Protein AF-A0A942G4J1-F1 (afdb_monomer_lite)

Sequence (365 aa):
MRRATGMLVAAALIAGCGQAPGLEVTGADGRGSRPHGTADVAWEHLDQVEDVLPDRAAAAVFEDPDALAAAWERHGFDGDPPTIDFDVQVVLLVGQADDGCPDELTRLEVLGGALEVDWLPPPGGCIQPLIMRLHAVMVHRGVLGTGFDYGLDEPYAGDLLPVTIDLPPFDGTAPAPPEPPRAMSSTDLDAVFAGHAVVRCGPEHEVLDLAPADDGGADDDAVDGPTGPVAEIGEANDVLAAAGIDIARDVIPFMDRSTGGRLAYFVGESDAATIEQTLVDAFGDRAPGIRVAPWAPRAVAEAQDALMPLMGGERRPGAIVESTGGPGPVRLGMVDPTREALDAVAETVDADLVCVEPILSGVPG

pLDDT: mean 78.24, std 21.22, range [22.52, 97.25]

Structure (mmCIF, N/CA/C/O backbone):
data_AF-A0A942G4J1-F1
#
_entry.id   AF-A0A942G4J1-F1
#
loop_
_atom_site.group_PDB
_atom_site.id
_atom_site.type_symbol
_atom_site.label_atom_id
_atom_site.label_alt_id
_atom_site.label_comp_id
_atom_site.label_asym_id
_atom_site.label_entity_id
_atom_site.label_seq_id
_atom_site.pdbx_PDB_ins_code
_atom_site.Cartn_x
_atom_site.Cartn_y
_atom_site.Cartn_z
_atom_site.occupancy
_atom_site.B_iso_or_equiv
_atom_site.auth_seq_id
_atom_site.auth_comp_id
_atom_site.auth_asym_id
_atom_site.auth_atom_id
_atom_site.pdbx_PDB_model_num
ATOM 1 N N . MET A 1 1 ? 21.759 64.609 43.908 1.00 38.78 1 MET A N 1
ATOM 2 C CA . MET A 1 1 ? 21.052 65.225 42.763 1.00 38.78 1 MET A CA 1
ATOM 3 C C . MET A 1 1 ? 19.787 64.416 42.481 1.00 38.78 1 MET A C 1
ATOM 5 O O . MET A 1 1 ? 19.902 63.207 42.420 1.00 38.78 1 MET A O 1
ATOM 9 N N . ARG A 1 2 ? 18.629 65.102 42.414 1.00 34.12 2 ARG A N 1
ATOM 10 C CA . ARG A 1 2 ? 17.351 64.824 41.694 1.00 34.12 2 ARG A CA 1
ATOM 11 C C . ARG A 1 2 ? 16.860 63.355 41.583 1.00 34.12 2 ARG A C 1
ATOM 13 O O . ARG A 1 2 ? 17.504 62.552 40.935 1.00 34.12 2 ARG A O 1
ATOM 20 N N . ARG A 1 3 ? 15.779 63.001 42.310 1.00 35.16 3 ARG A N 1
ATOM 21 C CA . ARG A 1 3 ? 14.364 62.774 41.856 1.00 35.16 3 ARG A CA 1
ATOM 22 C C . ARG A 1 3 ? 14.220 61.589 40.874 1.00 35.16 3 ARG A C 1
ATOM 24 O O . ARG A 1 3 ? 14.764 61.672 39.789 1.00 35.16 3 ARG A O 1
ATOM 31 N N . ALA A 1 4 ? 13.656 60.437 41.257 1.00 35.34 4 ALA A N 1
ATOM 32 C CA . ALA A 1 4 ? 12.246 60.108 41.565 1.00 35.34 4 ALA A CA 1
ATOM 33 C C . ALA A 1 4 ? 11.327 59.995 40.330 1.00 35.34 4 ALA A C 1
ATOM 35 O O . ALA A 1 4 ? 11.304 60.913 39.512 1.00 35.34 4 ALA A O 1
ATOM 36 N N . THR A 1 5 ? 10.441 58.980 40.371 1.00 34.31 5 THR A N 1
ATOM 37 C CA . THR A 1 5 ? 9.207 58.767 39.560 1.00 34.31 5 THR A CA 1
ATOM 38 C C . THR A 1 5 ? 9.454 58.293 38.120 1.00 34.31 5 THR A C 1
ATOM 40 O O . THR A 1 5 ? 10.283 58.867 37.437 1.00 34.31 5 THR A O 1
ATOM 43 N N . GLY A 1 6 ? 8.787 57.290 37.548 1.00 29.77 6 GLY A N 1
ATOM 44 C CA . GLY A 1 6 ? 7.675 56.439 37.962 1.00 29.77 6 GLY A CA 1
ATOM 45 C C . GLY A 1 6 ? 6.951 55.901 36.713 1.00 29.77 6 GLY A C 1
ATOM 46 O O . GLY A 1 6 ? 7.087 56.471 35.639 1.00 29.77 6 GLY A O 1
ATOM 47 N N . MET A 1 7 ? 6.130 54.874 36.937 1.00 27.94 7 MET A N 1
ATOM 48 C CA . MET A 1 7 ? 4.891 54.544 36.217 1.00 27.94 7 MET A CA 1
ATOM 49 C C . MET A 1 7 ? 4.932 53.825 34.848 1.00 27.94 7 MET A C 1
ATOM 51 O O . MET A 1 7 ? 5.590 54.233 33.900 1.00 27.94 7 MET A O 1
ATOM 55 N N . LEU A 1 8 ? 4.126 52.751 34.832 1.00 33.34 8 LEU A N 1
ATOM 56 C CA . LEU A 1 8 ? 3.570 51.940 33.743 1.00 33.34 8 LEU A CA 1
ATOM 57 C C . LEU A 1 8 ? 3.290 52.675 32.420 1.00 33.34 8 LEU A C 1
ATOM 59 O O . LEU A 1 8 ? 2.859 53.822 32.453 1.00 33.34 8 LEU A O 1
ATOM 63 N N . VAL A 1 9 ? 3.319 51.925 31.307 1.00 28.48 9 VAL A N 1
ATOM 64 C CA . VAL A 1 9 ? 2.145 51.604 30.453 1.00 28.48 9 VAL A CA 1
ATOM 65 C C . VAL A 1 9 ? 2.540 50.546 29.405 1.00 28.48 9 VAL A C 1
ATOM 67 O O . VAL A 1 9 ? 3.624 50.596 28.832 1.00 28.48 9 VAL A O 1
ATOM 70 N N . ALA A 1 10 ? 1.647 49.576 29.189 1.00 35.84 10 ALA A N 1
ATOM 71 C CA . ALA A 1 10 ? 1.699 48.565 28.138 1.00 35.84 10 ALA A CA 1
ATOM 72 C C . ALA A 1 10 ? 1.335 49.146 26.759 1.00 35.84 10 ALA A C 1
ATOM 74 O O . ALA A 1 10 ? 0.464 50.009 26.671 1.00 35.84 10 ALA A O 1
ATOM 75 N N . ALA A 1 11 ? 1.916 48.605 25.686 1.00 30.94 11 ALA A N 1
ATOM 76 C CA . ALA A 1 11 ? 1.357 48.701 24.338 1.00 30.94 11 ALA A CA 1
ATOM 77 C C . ALA A 1 11 ? 1.794 47.496 23.491 1.00 30.94 11 ALA A C 1
ATOM 79 O O . ALA A 1 11 ? 2.982 47.270 23.274 1.00 30.94 11 ALA A O 1
ATOM 80 N N . ALA A 1 12 ? 0.801 46.734 23.034 1.00 34.28 12 ALA A N 1
ATOM 81 C CA . ALA A 1 12 ? 0.889 45.808 21.914 1.00 34.28 12 ALA A CA 1
ATOM 82 C C . ALA A 1 12 ? 0.823 46.577 20.579 1.00 34.28 12 ALA A C 1
ATOM 84 O O . ALA A 1 12 ? 0.192 47.632 20.542 1.00 34.28 12 ALA A O 1
ATOM 85 N N . LEU A 1 13 ? 1.452 46.024 19.529 1.00 29.27 13 LEU A N 1
ATOM 86 C CA . LEU A 1 13 ? 1.209 46.143 18.066 1.00 29.27 13 LEU A CA 1
ATOM 87 C C . LEU A 1 13 ? 2.529 45.758 17.356 1.00 29.27 13 LEU A C 1
ATOM 89 O O . LEU A 1 13 ? 3.541 46.424 17.537 1.00 29.27 13 LEU A O 1
ATOM 93 N N . ILE A 1 14 ? 2.647 44.551 16.794 1.00 34.25 14 ILE A N 1
ATOM 94 C CA . ILE A 1 14 ? 2.341 44.176 15.394 1.00 34.25 14 ILE A CA 1
ATOM 95 C C . ILE A 1 14 ? 3.130 44.998 14.359 1.00 34.25 14 ILE A C 1
ATOM 97 O O . ILE A 1 14 ? 2.768 46.130 14.058 1.00 34.25 14 ILE A O 1
ATOM 101 N N . ALA A 1 15 ? 4.166 44.362 13.801 1.00 28.84 15 ALA A N 1
ATOM 102 C CA . ALA A 1 15 ? 4.720 44.457 12.438 1.00 28.84 15 ALA A CA 1
ATOM 103 C C . ALA A 1 15 ? 6.065 43.696 12.480 1.00 28.84 15 ALA A C 1
ATOM 105 O O . ALA A 1 15 ? 6.867 43.946 13.369 1.00 28.84 15 ALA A O 1
ATOM 106 N N . GLY A 1 16 ? 6.415 42.734 11.637 1.00 26.02 16 GLY A N 1
ATOM 107 C CA . GLY A 1 16 ? 5.931 42.369 10.318 1.00 26.02 16 GLY A CA 1
ATOM 108 C C . GLY A 1 16 ? 7.158 41.905 9.529 1.00 26.02 16 GLY A C 1
ATOM 109 O O . GLY A 1 16 ? 7.909 42.737 9.041 1.00 26.02 16 GLY A O 1
ATOM 110 N N . CYS A 1 17 ? 7.362 40.594 9.445 1.00 27.42 17 CYS A N 1
ATOM 111 C CA . CYS A 1 17 ? 8.219 39.903 8.477 1.00 27.42 17 CYS A CA 1
ATOM 112 C C . CYS A 1 17 ? 7.436 38.615 8.199 1.00 27.42 17 CYS A C 1
ATOM 114 O O . CYS A 1 17 ? 7.321 37.785 9.087 1.00 27.42 17 CYS A O 1
ATOM 116 N N . GLY A 1 18 ? 6.687 38.455 7.119 1.00 26.80 18 GLY A N 1
ATOM 117 C CA . GLY A 1 18 ? 7.018 38.714 5.729 1.00 26.80 18 GLY A CA 1
ATOM 118 C C . GLY A 1 18 ? 6.623 37.425 5.015 1.00 26.80 18 GLY A C 1
ATOM 119 O O . GLY A 1 18 ? 7.436 36.513 4.923 1.00 26.80 18 GLY A O 1
ATOM 120 N N . GLN A 1 19 ? 5.344 37.320 4.638 1.00 26.86 19 GLN A N 1
ATOM 121 C CA . GLN A 1 19 ? 4.796 36.196 3.882 1.00 26.86 19 GLN A CA 1
ATOM 122 C C . GLN A 1 19 ? 5.605 35.966 2.597 1.00 26.86 19 GLN A C 1
ATOM 124 O O . GLN A 1 19 ? 5.734 36.871 1.770 1.00 26.86 19 GLN A O 1
ATOM 129 N N . ALA A 1 20 ? 6.089 34.738 2.414 1.00 27.45 20 ALA A N 1
ATOM 130 C CA . ALA A 1 20 ? 6.386 34.214 1.089 1.00 27.45 20 ALA A CA 1
ATOM 131 C C . ALA A 1 20 ? 5.053 33.936 0.358 1.00 27.45 20 ALA A C 1
ATOM 133 O O . ALA A 1 20 ? 4.078 33.550 1.010 1.00 27.45 20 ALA A O 1
ATOM 134 N N . PRO A 1 21 ? 4.969 34.192 -0.959 1.00 29.08 21 PRO A N 1
ATOM 135 C CA . PRO A 1 21 ? 3.737 34.046 -1.725 1.00 29.08 21 PRO A CA 1
ATOM 136 C C . PRO A 1 21 ? 3.264 32.590 -1.752 1.00 29.08 21 PRO A C 1
ATOM 138 O O . PRO A 1 21 ? 4.070 31.665 -1.829 1.00 29.08 21 PRO A O 1
ATOM 141 N N . GLY A 1 22 ? 1.942 32.433 -1.668 1.00 29.83 22 GLY A N 1
ATOM 142 C CA . GLY A 1 22 ? 1.252 31.156 -1.568 1.00 29.83 22 GLY A CA 1
ATOM 143 C C . GLY A 1 22 ? 1.541 30.233 -2.743 1.00 29.83 22 GLY A C 1
ATOM 144 O O . GLY A 1 22 ? 1.314 30.585 -3.900 1.00 29.83 22 GLY A O 1
ATOM 145 N N . LEU A 1 23 ? 2.001 29.033 -2.404 1.00 22.91 23 LEU A N 1
ATOM 146 C CA . LEU A 1 23 ? 1.739 27.845 -3.191 1.00 22.91 23 LEU A CA 1
ATOM 147 C C . LEU A 1 23 ? 0.407 27.288 -2.665 1.00 22.91 23 LEU A C 1
ATOM 149 O O . LEU A 1 23 ? 0.364 26.672 -1.603 1.00 22.91 23 LEU A O 1
ATOM 153 N N . GLU A 1 24 ? -0.692 27.578 -3.358 1.00 22.52 24 GLU A N 1
ATOM 154 C CA . GLU A 1 24 ? -1.915 26.789 -3.215 1.00 22.52 24 GLU A CA 1
ATOM 155 C C . GLU A 1 24 ? -1.629 25.414 -3.819 1.00 22.52 24 GLU A C 1
ATOM 157 O O . GLU A 1 24 ? -1.600 25.250 -5.037 1.00 22.52 24 GLU A O 1
ATOM 162 N N . VAL A 1 25 ? -1.381 24.426 -2.962 1.00 24.47 25 VAL A N 1
ATOM 163 C CA . VAL A 1 25 ? -1.540 23.021 -3.335 1.00 24.47 25 VAL A CA 1
ATOM 164 C C . VAL A 1 25 ? -3.024 22.708 -3.162 1.00 24.47 25 VAL A C 1
ATOM 166 O O . VAL A 1 25 ? -3.468 22.265 -2.107 1.00 24.47 25 VAL A O 1
ATOM 169 N N . THR A 1 26 ? -3.820 23.006 -4.187 1.00 26.08 26 THR A N 1
ATOM 170 C CA . THR A 1 26 ? -5.145 22.401 -4.357 1.00 26.08 26 THR A CA 1
ATOM 171 C C . THR A 1 26 ? -4.923 20.957 -4.792 1.00 26.08 26 THR A C 1
ATOM 173 O O . THR A 1 26 ? -4.712 20.684 -5.972 1.00 26.08 26 THR A O 1
ATOM 176 N N . GLY A 1 27 ? -4.863 20.056 -3.818 1.00 28.44 27 GLY A N 1
ATOM 177 C CA . GLY A 1 27 ? -4.583 18.641 -4.034 1.00 28.44 27 GLY A CA 1
ATOM 178 C C . GLY A 1 27 ? -4.866 17.824 -2.780 1.00 28.44 27 GLY A C 1
ATOM 179 O O . GLY A 1 27 ? -3.988 17.134 -2.284 1.00 28.44 27 GLY A O 1
ATOM 180 N N . ALA A 1 28 ? -6.071 17.959 -2.233 1.00 29.64 28 ALA A N 1
ATOM 181 C CA . ALA A 1 28 ? -6.620 17.046 -1.232 1.00 29.64 28 ALA A CA 1
ATOM 182 C C . ALA A 1 28 ? -8.141 16.952 -1.422 1.00 29.64 28 ALA A C 1
ATOM 184 O O . ALA A 1 28 ? -8.920 17.048 -0.478 1.00 29.64 28 ALA A O 1
ATOM 185 N N . ASP A 1 29 ? -8.571 16.811 -2.674 1.00 31.55 29 ASP A N 1
ATOM 186 C CA . ASP A 1 29 ? -9.958 16.493 -2.973 1.00 31.55 29 ASP A CA 1
ATOM 187 C C . ASP A 1 29 ? -10.130 14.978 -2.817 1.00 31.55 29 ASP A C 1
ATOM 189 O O . ASP A 1 29 ? -9.536 14.200 -3.560 1.00 31.55 29 ASP A O 1
ATOM 193 N N . GLY A 1 30 ? -10.951 14.557 -1.849 1.00 29.25 30 GLY A N 1
ATOM 194 C CA . GLY A 1 30 ? -11.650 13.275 -1.962 1.00 29.25 30 GLY A CA 1
ATOM 195 C C . GLY A 1 30 ? -11.386 12.188 -0.921 1.00 29.25 30 GLY A C 1
ATOM 196 O O . GLY A 1 30 ? -11.723 11.043 -1.197 1.00 29.25 30 GLY A O 1
ATOM 197 N N . ARG A 1 31 ? -10.888 12.472 0.289 1.00 34.28 31 ARG A N 1
ATOM 198 C CA . ARG A 1 31 ? -11.156 11.555 1.418 1.00 34.28 31 ARG A CA 1
ATOM 199 C C . ARG A 1 31 ? -12.499 11.935 2.015 1.00 34.28 31 ARG A C 1
ATOM 201 O O . ARG A 1 31 ? -12.584 12.706 2.962 1.00 34.28 31 ARG A O 1
ATOM 208 N N . GLY A 1 32 ? -13.571 11.465 1.384 1.00 28.58 32 GLY A N 1
ATOM 209 C CA . GLY A 1 32 ? -14.886 11.550 1.995 1.00 28.58 32 GLY A CA 1
ATOM 210 C C . GLY A 1 32 ? -14.840 10.770 3.300 1.00 28.58 32 GLY A C 1
ATOM 211 O O . GLY A 1 32 ? -14.799 9.542 3.254 1.00 28.58 32 GLY A O 1
ATOM 212 N N . SER A 1 33 ? -14.841 11.467 4.440 1.00 36.03 33 SER A N 1
ATOM 213 C CA . SER A 1 33 ? -15.250 10.883 5.713 1.00 36.03 33 SER A CA 1
ATOM 214 C C . SER A 1 33 ? -16.574 10.182 5.446 1.00 36.03 33 SER A C 1
ATOM 216 O O . SER A 1 33 ? -17.599 10.835 5.215 1.00 36.03 33 SER A O 1
ATOM 218 N N . ARG A 1 34 ? -16.559 8.847 5.374 1.00 38.19 34 ARG A N 1
ATOM 219 C CA . ARG A 1 34 ? -17.810 8.102 5.438 1.00 38.19 34 ARG A CA 1
ATOM 220 C C . ARG A 1 34 ? -18.463 8.538 6.749 1.00 38.19 34 ARG A C 1
ATOM 222 O O . ARG A 1 34 ? -17.761 8.665 7.749 1.00 38.19 34 ARG A O 1
ATOM 229 N N . PRO A 1 35 ? -19.767 8.836 6.768 1.00 40.16 35 PRO A N 1
ATOM 230 C CA . PRO A 1 35 ? -20.439 9.048 8.035 1.00 40.16 35 PRO A CA 1
ATOM 231 C C . PRO A 1 35 ? -20.332 7.743 8.840 1.00 40.16 35 PRO A C 1
ATOM 233 O O . PRO A 1 35 ? -21.061 6.794 8.560 1.00 40.16 35 PRO A O 1
ATOM 236 N N . HIS A 1 36 ? -19.397 7.685 9.794 1.00 46.38 36 HIS A N 1
ATOM 237 C CA . HIS A 1 36 ? -19.362 6.670 10.845 1.00 46.38 36 HIS A CA 1
ATOM 238 C C . HIS A 1 36 ? -20.678 6.819 11.606 1.00 46.38 36 HIS A C 1
ATOM 240 O O . HIS A 1 36 ? -20.948 7.868 12.192 1.00 46.38 36 HIS A O 1
ATOM 246 N N . GLY A 1 37 ? -21.596 5.870 11.435 1.00 41.00 37 GLY A N 1
ATOM 247 C CA . GLY A 1 37 ? -22.991 6.179 11.744 1.00 41.00 37 GLY A CA 1
ATOM 248 C C . GLY A 1 37 ? -24.004 5.067 11.552 1.00 41.00 37 GLY A C 1
ATOM 249 O O . GLY A 1 37 ? -25.188 5.363 11.404 1.00 41.00 37 GLY A O 1
ATOM 250 N N . THR A 1 38 ? -23.599 3.802 11.580 1.00 50.75 38 THR A N 1
ATOM 251 C CA . THR A 1 38 ? -24.570 2.721 11.770 1.00 50.75 38 THR A CA 1
ATOM 252 C C . THR A 1 38 ? -24.186 1.937 13.007 1.00 50.75 38 THR A C 1
ATOM 254 O O . THR A 1 38 ? -23.166 1.255 13.012 1.00 50.75 38 THR A O 1
ATOM 257 N N . ALA A 1 39 ? -25.023 2.015 14.045 1.00 57.25 39 ALA A N 1
ATOM 258 C CA . ALA A 1 39 ? -24.967 1.228 15.282 1.00 57.25 39 ALA A CA 1
ATOM 259 C C . ALA A 1 39 ? -25.138 -0.298 15.056 1.00 57.25 39 ALA A C 1
ATOM 261 O O . ALA A 1 39 ? -25.573 -1.027 15.945 1.00 57.25 39 ALA A O 1
ATOM 262 N N . ASP A 1 40 ? -24.827 -0.778 13.854 1.00 78.25 40 ASP A N 1
ATOM 263 C CA . ASP A 1 40 ? -25.143 -2.109 13.351 1.00 78.25 40 ASP A CA 1
ATOM 264 C C . ASP A 1 40 ? -23.962 -3.086 13.485 1.00 78.25 40 ASP A C 1
ATOM 266 O O . ASP A 1 40 ? -24.129 -4.274 13.209 1.00 78.25 40 ASP A O 1
ATOM 270 N N . VAL A 1 41 ? -22.787 -2.617 13.928 1.00 87.50 41 VAL A N 1
ATOM 271 C CA . VAL A 1 41 ? -21.581 -3.440 14.120 1.00 87.50 41 VAL A CA 1
ATOM 272 C C . VAL A 1 41 ? -21.034 -3.340 15.540 1.00 87.50 41 VAL A C 1
ATOM 274 O O . VAL A 1 41 ? -21.165 -2.315 16.211 1.00 87.50 41 VAL A O 1
ATOM 277 N N . ALA A 1 42 ? -20.439 -4.434 16.017 1.00 92.06 42 ALA A N 1
ATOM 278 C CA . ALA A 1 42 ? -19.898 -4.537 17.372 1.00 92.06 42 ALA A CA 1
ATOM 279 C C . ALA A 1 42 ? -18.703 -3.606 17.600 1.00 92.06 42 ALA A C 1
ATOM 281 O O . ALA A 1 42 ? -18.517 -3.108 18.710 1.00 92.06 42 ALA A O 1
ATOM 282 N N . TRP A 1 43 ? -17.913 -3.371 16.556 1.00 94.19 43 TRP A N 1
ATOM 283 C CA . TRP A 1 43 ? -16.756 -2.491 16.570 1.00 94.19 43 TRP A CA 1
ATOM 284 C C . TRP A 1 43 ? -16.394 -2.039 15.151 1.00 94.19 43 TRP A C 1
ATOM 286 O O . TRP A 1 43 ? -16.807 -2.661 14.171 1.00 94.19 43 TRP A O 1
ATOM 296 N N . GLU A 1 44 ? -15.627 -0.957 15.059 1.00 91.25 44 GLU A N 1
ATOM 297 C CA . GLU A 1 44 ? -15.080 -0.393 13.823 1.00 91.25 44 GLU A CA 1
ATOM 298 C C . GLU A 1 44 ? -13.703 0.209 14.127 1.00 91.25 44 GLU A C 1
ATOM 300 O O . GLU A 1 44 ? -13.553 0.959 15.096 1.00 91.25 44 GLU A O 1
ATOM 305 N N . HIS A 1 45 ? -12.693 -0.121 13.320 1.00 90.56 45 HIS A N 1
ATOM 306 C CA . HIS A 1 45 ? -11.393 0.548 13.391 1.00 90.56 45 HIS A CA 1
ATOM 307 C C . HIS A 1 45 ? -11.531 1.960 12.808 1.00 90.56 45 HIS A C 1
ATOM 309 O O . HIS A 1 45 ? -12.079 2.130 11.720 1.00 90.56 45 HIS A O 1
ATOM 315 N N . LEU A 1 46 ? -11.117 2.966 13.576 1.00 90.44 46 LEU A N 1
ATOM 316 C CA . LEU A 1 46 ? -11.283 4.374 13.226 1.00 90.44 46 LEU A CA 1
ATOM 317 C C . LEU A 1 46 ? -10.012 4.944 12.605 1.00 90.44 46 LEU A C 1
ATOM 319 O O . LEU A 1 46 ? -10.087 5.601 11.571 1.00 90.44 46 LEU A O 1
ATOM 323 N N . ASP A 1 47 ? -8.877 4.732 13.273 1.00 90.00 47 ASP A N 1
ATOM 324 C CA . ASP A 1 47 ? -7.583 5.285 12.876 1.00 90.00 47 ASP A CA 1
ATOM 325 C C . ASP A 1 47 ? -6.422 4.593 13.623 1.00 90.00 47 ASP A C 1
ATOM 327 O O . ASP A 1 47 ? -6.637 3.820 14.566 1.00 90.00 47 ASP A O 1
ATOM 331 N N . GLN A 1 48 ? -5.181 4.855 13.215 1.00 89.31 48 GLN A N 1
ATOM 332 C CA . GLN A 1 48 ? -3.962 4.349 13.849 1.00 89.31 48 GLN A CA 1
ATOM 333 C C . GLN A 1 48 ? -2.803 5.348 13.743 1.00 89.31 48 GLN A C 1
ATOM 335 O O . GLN A 1 48 ? -2.669 6.057 12.751 1.00 89.31 48 GLN A O 1
ATOM 340 N N . VAL A 1 49 ? -1.908 5.349 14.730 1.00 88.38 49 VAL A N 1
ATOM 341 C CA . VAL A 1 49 ? -0.693 6.182 14.725 1.00 88.38 49 VAL A CA 1
ATOM 342 C C . VAL A 1 49 ? 0.514 5.424 15.274 1.00 88.38 49 VAL A C 1
ATOM 344 O O . VAL A 1 49 ? 0.374 4.481 16.054 1.00 88.38 49 VAL A O 1
ATOM 347 N N . GLU A 1 50 ? 1.713 5.855 14.883 1.00 87.62 50 GLU A N 1
ATOM 348 C CA . GLU A 1 50 ? 2.977 5.431 15.498 1.00 87.62 50 GLU A CA 1
ATOM 349 C C . GLU A 1 50 ? 3.183 6.191 16.817 1.00 87.62 50 GLU A C 1
ATOM 351 O O . GLU A 1 50 ? 3.876 7.208 16.874 1.00 87.62 50 GLU A O 1
ATOM 356 N N . ASP A 1 51 ? 2.531 5.727 17.881 1.00 84.06 51 ASP A N 1
ATOM 357 C CA . ASP A 1 51 ? 2.614 6.323 19.214 1.00 84.06 51 ASP A CA 1
ATOM 358 C C . ASP A 1 51 ? 2.344 5.276 20.307 1.00 84.06 51 ASP A C 1
ATOM 360 O O . ASP A 1 51 ? 1.995 4.126 20.038 1.00 84.06 51 ASP A O 1
ATOM 364 N N . VAL A 1 52 ? 2.489 5.688 21.565 1.00 83.38 52 VAL A N 1
ATOM 365 C CA . VAL A 1 52 ? 2.144 4.907 22.751 1.00 83.38 52 VAL A CA 1
ATOM 366 C C . VAL A 1 52 ? 1.282 5.727 23.701 1.00 83.38 52 VAL A C 1
ATOM 368 O O . VAL A 1 52 ? 1.371 6.953 23.778 1.00 83.38 52 VAL A O 1
ATOM 371 N N . LEU A 1 53 ? 0.464 5.049 24.505 1.00 84.06 53 LEU A N 1
ATOM 372 C CA . LEU A 1 53 ? -0.257 5.727 25.579 1.00 84.06 53 LEU A CA 1
ATOM 373 C C . LEU A 1 53 ? 0.717 6.282 26.635 1.00 84.06 53 LEU A C 1
ATOM 375 O O . LEU A 1 53 ? 1.815 5.740 26.829 1.00 84.06 53 LEU A O 1
ATOM 379 N N . PRO A 1 54 ? 0.314 7.332 27.380 1.00 82.38 54 PRO A N 1
ATOM 380 C CA . PRO A 1 54 ? 1.057 7.784 28.549 1.00 82.38 54 PRO A CA 1
ATOM 381 C C . PRO A 1 54 ? 1.372 6.619 29.494 1.00 82.38 54 PRO A C 1
ATOM 383 O O . PRO A 1 54 ? 0.574 5.696 29.654 1.00 82.38 54 PRO A O 1
ATOM 386 N N . ASP A 1 55 ? 2.563 6.653 30.092 1.00 85.12 55 ASP A N 1
ATOM 387 C CA . ASP A 1 55 ? 3.091 5.596 30.966 1.00 85.12 55 ASP A CA 1
ATOM 388 C C . ASP A 1 55 ? 3.211 4.205 30.312 1.00 85.12 55 ASP A C 1
ATOM 390 O O . ASP A 1 55 ? 3.460 3.226 31.012 1.00 85.12 55 ASP A O 1
ATOM 394 N N . ARG A 1 56 ? 3.105 4.111 28.976 1.00 85.94 56 ARG A N 1
ATOM 395 C CA . ARG A 1 56 ? 3.103 2.852 28.212 1.00 85.94 56 ARG A CA 1
ATOM 396 C C . ARG A 1 56 ? 1.960 1.916 28.600 1.00 85.94 56 ARG A C 1
ATOM 398 O O . ARG A 1 56 ? 2.137 0.705 28.595 1.00 85.94 56 ARG A O 1
ATOM 405 N N . ALA A 1 57 ? 0.801 2.452 28.972 1.00 90.38 57 ALA A N 1
ATOM 406 C CA . ALA A 1 57 ? -0.391 1.635 29.189 1.00 90.38 57 ALA A CA 1
ATOM 407 C C . ALA A 1 57 ? -0.763 0.848 27.917 1.00 90.38 57 ALA A C 1
ATOM 409 O O . ALA A 1 57 ? -0.649 1.372 26.811 1.00 90.38 57 ALA A O 1
ATOM 410 N N . ALA A 1 58 ? -1.231 -0.393 28.070 1.00 90.81 58 ALA A N 1
ATOM 411 C CA . ALA A 1 58 ? -1.627 -1.227 26.936 1.00 90.81 58 ALA A CA 1
ATOM 412 C C . ALA A 1 58 ? -2.936 -0.766 26.273 1.00 90.81 58 ALA A C 1
ATOM 414 O O . ALA A 1 58 ? -3.101 -0.938 25.069 1.00 90.81 58 ALA A O 1
ATOM 415 N N . ALA A 1 59 ? -3.859 -0.165 27.029 1.00 95.25 59 ALA A N 1
ATOM 416 C CA . ALA A 1 59 ? -5.106 0.371 26.489 1.00 95.25 59 ALA A CA 1
ATOM 417 C C . ALA A 1 59 ? -5.665 1.544 27.312 1.00 95.25 59 ALA A C 1
ATOM 419 O O . ALA A 1 59 ? -5.304 1.739 28.475 1.00 95.25 59 ALA A O 1
ATOM 420 N N . ALA A 1 60 ? -6.578 2.306 26.706 1.00 96.00 60 ALA A N 1
ATOM 421 C CA . ALA A 1 60 ? -7.375 3.353 27.346 1.00 96.00 60 ALA A CA 1
ATOM 422 C C . ALA A 1 60 ? -8.780 3.423 26.726 1.00 96.00 60 ALA A C 1
ATOM 424 O O . ALA A 1 60 ? -8.941 3.156 25.539 1.00 96.00 60 ALA A O 1
ATOM 425 N N . VAL A 1 61 ? -9.795 3.815 27.506 1.00 96.81 61 VAL A N 1
ATOM 426 C CA . VAL A 1 61 ? -11.177 3.990 27.021 1.00 96.81 61 VAL A CA 1
ATOM 427 C C . VAL A 1 61 ? -11.646 5.425 27.219 1.00 96.81 61 VAL A C 1
ATOM 429 O O . VAL A 1 61 ? -11.390 6.038 28.255 1.00 96.81 61 VAL A O 1
ATOM 432 N N . PHE A 1 62 ? -12.366 5.935 26.223 1.00 96.44 62 PHE A N 1
ATOM 433 C CA . PHE A 1 62 ? -12.962 7.263 26.195 1.00 96.44 62 PHE A CA 1
ATOM 434 C C . PHE A 1 62 ? -14.484 7.134 26.101 1.00 96.44 62 PHE A C 1
ATOM 436 O O . PHE A 1 62 ? -15.007 6.482 25.194 1.00 96.44 62 PHE A O 1
ATOM 443 N N . GLU A 1 63 ? -15.185 7.753 27.053 1.00 94.75 63 GLU A N 1
ATOM 444 C CA . GLU A 1 63 ? -16.650 7.702 27.192 1.00 94.75 63 GLU A CA 1
ATOM 445 C C . GLU A 1 63 ? -17.322 9.066 26.963 1.00 94.75 63 GLU A C 1
ATOM 447 O O . GLU A 1 63 ? -18.533 9.193 27.148 1.00 94.75 63 GLU A O 1
ATOM 452 N N . ASP A 1 64 ? -16.556 10.093 26.587 1.00 96.12 64 ASP A N 1
ATOM 453 C CA . ASP A 1 64 ? -17.085 11.422 26.305 1.00 96.12 64 ASP A CA 1
ATOM 454 C C . ASP A 1 64 ? -16.325 12.140 25.169 1.00 96.12 64 ASP A C 1
ATOM 456 O O . ASP A 1 64 ? -15.144 11.854 24.925 1.00 96.12 64 ASP A O 1
ATOM 460 N N . PRO A 1 65 ? -16.988 13.080 24.464 1.00 95.88 65 PRO A N 1
ATOM 461 C CA . PRO A 1 65 ? -16.401 13.768 23.315 1.00 95.88 65 PRO A CA 1
ATOM 462 C C . PRO A 1 65 ? -15.170 14.621 23.637 1.00 95.88 65 PRO A C 1
ATOM 464 O O . PRO A 1 65 ? -14.259 14.696 22.815 1.00 95.88 65 PRO A O 1
ATOM 467 N N . ASP A 1 66 ? -15.129 15.269 24.805 1.00 97.19 66 ASP A N 1
ATOM 468 C CA . ASP A 1 66 ? -14.044 16.193 25.154 1.00 97.19 66 ASP A CA 1
ATOM 469 C C . ASP A 1 66 ? -12.751 15.412 25.431 1.00 97.19 66 ASP A C 1
ATOM 471 O O . ASP A 1 66 ? -11.666 15.801 24.985 1.00 97.19 66 ASP A O 1
ATOM 475 N N . ALA A 1 67 ? -12.863 14.278 26.129 1.00 95.62 67 ALA A N 1
ATOM 476 C CA . ALA A 1 67 ? -11.751 13.372 26.377 1.00 95.62 67 ALA A CA 1
ATOM 477 C C . ALA A 1 67 ? -11.238 12.728 25.080 1.00 95.62 67 ALA A C 1
ATOM 479 O O . ALA A 1 67 ? -10.020 12.659 24.888 1.00 95.62 67 ALA A O 1
ATOM 480 N N . LEU A 1 68 ? -12.143 12.313 24.180 1.00 96.38 68 LEU A N 1
ATOM 481 C CA . LEU A 1 68 ? -11.773 11.782 22.866 1.00 96.38 68 LEU A CA 1
ATOM 482 C C . LEU A 1 68 ? -11.028 12.830 22.035 1.00 96.38 68 LEU A C 1
ATOM 484 O O . LEU A 1 68 ? -9.949 12.539 21.533 1.00 96.38 68 LEU A O 1
ATOM 488 N N . ALA A 1 69 ? -11.550 14.055 21.931 1.00 96.56 69 ALA A N 1
ATOM 489 C CA . ALA A 1 69 ? -10.910 15.122 21.164 1.00 96.56 69 ALA A CA 1
ATOM 490 C C . ALA A 1 69 ? -9.507 15.455 21.694 1.00 96.56 69 ALA A C 1
ATOM 492 O O . ALA A 1 69 ? -8.559 15.583 20.920 1.00 96.56 69 ALA A O 1
ATOM 493 N N . ALA A 1 70 ? -9.347 15.518 23.020 1.00 96.31 70 ALA A N 1
ATOM 494 C CA . ALA A 1 70 ? -8.047 15.749 23.642 1.00 96.31 70 ALA A CA 1
ATOM 495 C C . ALA A 1 70 ? -7.055 14.596 23.409 1.00 96.31 70 ALA A C 1
ATOM 497 O O . ALA A 1 70 ? -5.847 14.831 23.370 1.00 96.31 70 ALA A O 1
ATOM 498 N N . ALA A 1 71 ? -7.531 13.353 23.301 1.00 94.38 71 ALA A N 1
ATOM 499 C CA . ALA A 1 71 ? -6.696 12.209 22.946 1.00 94.38 71 ALA A CA 1
ATOM 500 C C . ALA A 1 71 ? -6.328 12.214 21.456 1.00 94.38 71 ALA A C 1
ATOM 502 O O . ALA A 1 71 ? -5.160 12.006 21.140 1.00 94.38 71 ALA A O 1
ATOM 503 N N . TRP A 1 72 ? -7.288 12.526 20.579 1.00 95.94 72 TRP A N 1
ATOM 504 C CA . TRP A 1 72 ? -7.096 12.626 19.129 1.00 95.94 72 TRP A CA 1
ATOM 505 C C . TRP A 1 72 ? -5.968 13.605 18.790 1.00 95.94 72 TRP A C 1
ATOM 507 O O . TRP A 1 72 ? -4.997 13.244 18.130 1.00 95.94 72 TRP A O 1
ATOM 517 N N . GLU A 1 73 ? -6.038 14.814 19.362 1.00 95.31 73 GLU A N 1
ATOM 518 C CA . GLU A 1 73 ? -5.010 15.848 19.205 1.00 95.31 73 GLU A CA 1
ATOM 519 C C . GLU A 1 73 ? -3.669 15.434 19.829 1.00 95.31 73 GLU A C 1
ATOM 521 O O . GLU A 1 73 ? -2.616 15.654 19.234 1.00 95.31 73 GLU A O 1
ATOM 526 N N . ARG A 1 74 ? -3.683 14.836 21.030 1.00 95.31 74 ARG A N 1
ATOM 527 C CA . ARG A 1 74 ? -2.454 14.454 21.748 1.00 95.31 74 ARG A CA 1
ATOM 528 C C . ARG A 1 74 ? -1.629 13.428 20.981 1.00 95.31 74 ARG A C 1
ATOM 530 O O . ARG A 1 74 ? -0.409 13.558 20.961 1.00 95.31 74 ARG A O 1
ATOM 537 N N . HIS A 1 75 ? -2.296 12.415 20.444 1.00 93.88 75 HIS A N 1
ATOM 538 C CA . HIS A 1 75 ? -1.663 11.296 19.752 1.00 93.88 75 HIS A CA 1
ATOM 539 C C . HIS A 1 75 ? -1.434 11.586 18.263 1.00 93.88 75 HIS A C 1
ATOM 541 O O . HIS A 1 75 ? -0.718 10.848 17.598 1.00 93.88 75 HIS A O 1
ATOM 547 N N . GLY A 1 76 ? -1.990 12.690 17.749 1.00 93.50 76 GLY A N 1
ATOM 548 C CA . GLY A 1 76 ? -1.787 13.112 16.367 1.00 93.50 76 GLY A CA 1
ATOM 549 C C . GLY A 1 76 ? -2.506 12.223 15.356 1.00 93.50 76 GLY A C 1
ATOM 550 O O . GLY A 1 76 ? -1.966 12.001 14.279 1.00 93.50 76 GLY A O 1
ATOM 551 N N . PHE A 1 77 ? -3.690 11.716 15.710 1.00 91.44 77 PHE A N 1
ATOM 552 C CA . PHE A 1 77 ? -4.566 11.026 14.763 1.00 91.44 77 PHE A CA 1
ATOM 553 C C . PHE A 1 77 ? -4.998 11.976 13.637 1.00 91.44 77 PHE A C 1
ATOM 555 O O . PHE A 1 77 ? -5.092 13.195 13.833 1.00 91.44 77 PHE A O 1
ATOM 562 N N . ASP A 1 78 ? -5.259 11.424 12.456 1.00 88.19 78 ASP A N 1
ATOM 563 C CA . ASP A 1 78 ? -5.521 12.216 11.263 1.00 88.19 78 ASP A CA 1
ATOM 564 C C . ASP A 1 78 ? -6.938 12.817 11.301 1.00 88.19 78 ASP A C 1
ATOM 566 O O . ASP A 1 78 ? -7.941 12.153 11.566 1.00 88.19 78 ASP A O 1
ATOM 570 N N . GLY A 1 79 ? -7.035 14.111 10.982 1.00 90.50 79 GLY A N 1
ATOM 571 C CA . GLY A 1 79 ? -8.310 14.822 10.873 1.00 90.50 79 GLY A CA 1
ATOM 572 C C . GLY A 1 79 ? -9.010 15.114 12.207 1.00 90.50 79 GLY A C 1
ATOM 573 O O . GLY A 1 79 ? -8.394 15.163 13.270 1.00 90.50 79 GLY A O 1
ATOM 574 N N . ASP A 1 80 ? -10.314 15.384 12.123 1.00 92.38 80 ASP A N 1
ATOM 575 C CA . ASP A 1 80 ? -11.163 15.610 13.295 1.00 92.38 80 ASP A CA 1
ATOM 576 C C . ASP A 1 80 ? -11.645 14.265 13.874 1.00 92.38 80 ASP A C 1
ATOM 578 O O . ASP A 1 80 ? -11.947 13.350 13.100 1.00 92.38 80 ASP A O 1
ATOM 582 N N . PRO A 1 81 ? -11.800 14.141 15.207 1.00 92.50 81 PRO A N 1
ATOM 583 C CA . PRO A 1 81 ? -12.329 12.927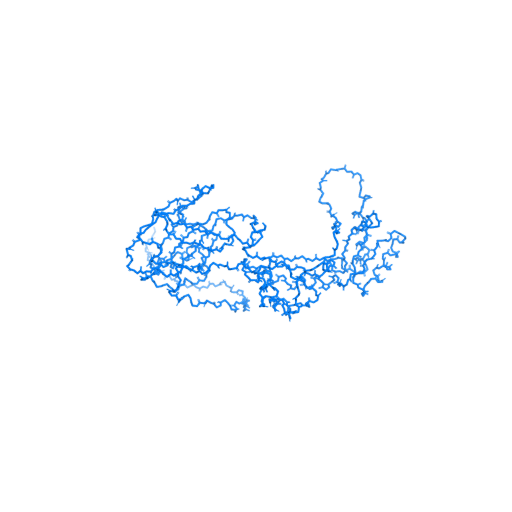 15.817 1.00 92.50 81 PRO A CA 1
ATOM 584 C C . PRO A 1 81 ? -13.735 12.604 15.282 1.00 92.50 81 PRO A C 1
ATOM 586 O O . PRO A 1 81 ? -14.561 13.512 15.106 1.00 92.50 81 PRO A O 1
ATOM 589 N N . PRO A 1 82 ? -14.054 11.318 15.056 1.00 90.25 82 PRO A N 1
ATOM 590 C CA . PRO A 1 82 ? -15.358 10.918 14.552 1.00 90.25 82 PRO A CA 1
ATOM 591 C C . PRO A 1 82 ? -16.468 11.226 15.564 1.00 90.25 82 PRO A C 1
ATOM 593 O O . PRO A 1 82 ? -16.258 11.305 16.775 1.00 90.25 82 PRO A O 1
ATOM 596 N N . THR A 1 83 ? -17.693 11.385 15.062 1.00 91.94 83 THR A N 1
ATOM 597 C CA . THR A 1 83 ? -18.876 11.531 15.921 1.00 91.94 83 THR A CA 1
ATOM 598 C C . THR A 1 83 ? -19.295 10.161 16.450 1.00 91.94 83 THR A C 1
ATOM 600 O O . THR A 1 83 ? -19.623 9.283 15.659 1.00 91.94 83 THR A O 1
ATOM 603 N N . ILE A 1 84 ? -19.317 9.998 17.775 1.00 92.31 84 ILE A N 1
ATOM 604 C CA . ILE A 1 84 ? -19.637 8.739 18.464 1.00 92.31 84 ILE A CA 1
ATOM 605 C C . ILE A 1 84 ? -20.897 8.913 19.318 1.00 92.31 84 ILE A C 1
ATOM 607 O O . ILE A 1 84 ? -21.060 9.934 19.991 1.00 92.31 8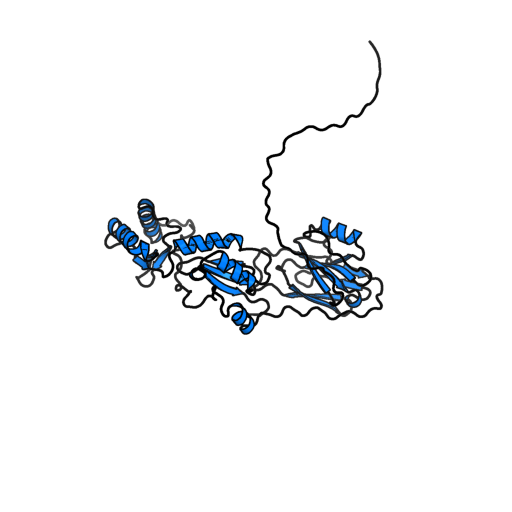4 ILE A O 1
ATOM 611 N N . ASP A 1 85 ? -21.775 7.908 19.320 1.00 93.38 85 ASP A N 1
ATOM 612 C CA . ASP A 1 85 ? -22.911 7.845 20.244 1.00 93.38 85 ASP A CA 1
ATOM 613 C C . ASP A 1 85 ? -22.483 7.188 21.567 1.00 93.38 85 ASP A C 1
ATOM 615 O O . ASP A 1 85 ? -22.590 5.974 21.753 1.00 93.38 85 ASP A O 1
ATOM 619 N N . PHE A 1 86 ? -21.965 7.994 22.498 1.00 93.38 86 PHE A N 1
ATOM 620 C CA . PHE A 1 86 ? -21.399 7.503 23.761 1.00 93.38 86 PHE A CA 1
ATOM 621 C C . PHE A 1 86 ? -22.409 6.848 24.723 1.00 93.38 86 PHE A C 1
ATOM 623 O O . PHE A 1 86 ? -21.999 6.194 25.692 1.00 93.38 86 PHE A O 1
ATOM 630 N N . ASP A 1 87 ? -23.714 6.956 24.448 1.00 92.25 87 ASP A N 1
ATOM 631 C CA . ASP A 1 87 ? -24.746 6.234 25.200 1.00 92.25 87 ASP A CA 1
ATOM 632 C C . ASP A 1 87 ? -24.675 4.717 24.939 1.00 92.25 87 ASP A C 1
ATOM 634 O O . ASP A 1 87 ? -25.019 3.908 25.806 1.00 92.25 87 ASP A O 1
ATOM 638 N N . VAL A 1 88 ? -24.202 4.311 23.756 1.00 93.94 88 VAL A N 1
ATOM 639 C CA . VAL A 1 88 ? -24.129 2.903 23.324 1.00 93.94 88 VAL A CA 1
ATOM 640 C C . VAL A 1 88 ? -22.727 2.462 22.906 1.00 93.94 88 VAL A C 1
ATOM 642 O O . VAL A 1 88 ? -22.451 1.263 22.867 1.00 93.94 88 VAL A O 1
ATOM 645 N N . GLN A 1 89 ? -21.824 3.399 22.637 1.00 94.62 89 GLN A N 1
ATOM 646 C CA . GLN A 1 89 ? -20.465 3.150 22.165 1.00 94.62 89 GLN A CA 1
ATOM 647 C C . GLN A 1 89 ? -19.425 3.805 23.074 1.00 94.62 89 GLN A C 1
ATOM 649 O O . GLN A 1 89 ? -19.724 4.668 23.896 1.00 94.62 89 GLN A O 1
ATOM 654 N N . VAL A 1 90 ? -18.183 3.367 22.924 1.00 96.06 90 VAL A N 1
ATOM 655 C CA . VAL A 1 90 ? -16.986 3.994 23.486 1.00 96.06 90 VAL A CA 1
ATOM 656 C C . VAL A 1 90 ? -15.886 3.969 22.433 1.00 96.06 90 VAL A C 1
ATOM 658 O O . VAL A 1 90 ? -15.972 3.209 21.465 1.00 96.06 90 VAL A O 1
ATOM 661 N N . VAL A 1 91 ? -14.839 4.768 22.627 1.00 97.00 91 VAL A N 1
ATOM 662 C CA . VAL A 1 91 ? -13.605 4.622 21.846 1.00 97.00 91 VAL A CA 1
ATOM 663 C C . VAL A 1 91 ? -12.550 3.969 22.718 1.00 97.00 91 VAL A C 1
ATOM 665 O O . VAL A 1 91 ? -12.230 4.461 23.799 1.00 97.00 91 VAL A O 1
ATOM 668 N N . LEU A 1 92 ? -12.027 2.850 22.241 1.00 97.06 92 LEU A N 1
ATOM 669 C CA . LEU A 1 92 ? -10.928 2.116 22.832 1.00 97.06 92 LEU A CA 1
ATOM 670 C C . LEU A 1 92 ? -9.651 2.459 22.060 1.00 97.06 92 LEU A C 1
ATOM 672 O O . LEU A 1 92 ? -9.586 2.248 20.851 1.00 97.06 92 LEU A O 1
ATOM 676 N N . LEU A 1 93 ? -8.641 2.969 22.760 1.00 96.50 93 LEU A N 1
ATOM 677 C CA . LEU A 1 93 ? -7.279 3.028 22.247 1.00 96.50 93 LEU A CA 1
ATOM 678 C C . LEU A 1 93 ? -6.536 1.773 22.695 1.00 96.50 93 LEU A C 1
ATOM 680 O O . LEU A 1 93 ? -6.441 1.524 23.898 1.00 96.50 93 LEU A O 1
ATOM 684 N N . VAL A 1 94 ? -6.022 0.998 21.745 1.00 94.38 94 VAL A N 1
ATOM 685 C CA . VAL A 1 94 ? -5.303 -0.257 21.995 1.00 94.38 94 VAL A CA 1
ATOM 686 C C . VAL A 1 94 ? -3.896 -0.144 21.443 1.00 94.38 94 VAL A C 1
ATOM 688 O O . VAL A 1 94 ? -3.712 0.169 20.267 1.00 94.38 94 VAL A O 1
ATOM 691 N N . GLY A 1 95 ? -2.904 -0.394 22.290 1.00 90.62 95 GLY A N 1
ATOM 692 C CA . GLY A 1 95 ? -1.532 -0.545 21.845 1.00 90.62 95 GLY A CA 1
ATOM 693 C C . GLY A 1 95 ? -1.322 -1.914 21.206 1.00 90.62 95 GLY A C 1
ATOM 694 O O . GLY A 1 95 ? -1.735 -2.942 21.754 1.00 90.62 95 GLY A O 1
ATOM 695 N N . GLN A 1 96 ? -0.660 -1.905 20.060 1.00 86.69 96 GLN A N 1
ATOM 696 C CA . GLN A 1 96 ? -0.188 -3.072 19.345 1.00 86.69 96 GLN A CA 1
ATOM 697 C C . GLN A 1 96 ? 1.339 -3.115 19.406 1.00 86.69 96 GLN A C 1
ATOM 699 O O . GLN A 1 96 ? 2.000 -2.091 19.233 1.00 86.69 96 GLN A O 1
ATOM 704 N N . ALA A 1 97 ? 1.883 -4.304 19.664 1.00 78.31 97 ALA A N 1
ATOM 705 C CA . ALA A 1 97 ? 3.312 -4.529 19.804 1.00 78.31 97 ALA A CA 1
ATOM 706 C C . ALA A 1 97 ? 4.132 -4.152 18.559 1.00 78.31 97 ALA A C 1
ATOM 708 O O . ALA A 1 97 ? 3.618 -4.025 17.447 1.00 78.31 97 ALA A O 1
ATOM 709 N N . ASP A 1 98 ? 5.438 -4.021 18.793 1.00 64.75 98 ASP A N 1
ATOM 710 C CA . ASP A 1 98 ? 6.502 -3.633 17.862 1.00 64.75 98 ASP A CA 1
ATOM 711 C C . ASP A 1 98 ? 6.822 -4.733 16.824 1.00 64.75 98 ASP A C 1
ATOM 713 O O . ASP A 1 98 ? 7.980 -5.062 16.565 1.00 64.75 98 ASP A O 1
ATOM 717 N N . ASP A 1 99 ? 5.779 -5.361 16.277 1.00 62.78 99 ASP A N 1
ATOM 718 C CA . ASP A 1 99 ? 5.773 -6.283 15.137 1.00 62.78 99 ASP A CA 1
ATOM 719 C C . ASP A 1 99 ? 4.527 -6.198 14.242 1.00 62.78 99 ASP A C 1
ATOM 721 O O . ASP A 1 99 ? 4.509 -6.805 13.168 1.00 62.78 99 ASP A O 1
ATOM 725 N N . GLY A 1 100 ? 3.538 -5.390 14.635 1.00 54.19 100 GLY A N 1
ATOM 726 C CA . GLY A 1 100 ? 2.354 -5.089 13.842 1.00 54.19 100 GLY A CA 1
ATOM 727 C C . GLY A 1 100 ? 2.674 -4.161 12.679 1.00 54.19 100 GLY A C 1
ATOM 728 O O . GLY A 1 100 ? 3.128 -3.026 12.853 1.00 54.19 100 GLY A O 1
ATOM 729 N N . CYS A 1 101 ? 2.426 -4.621 11.462 1.00 59.19 101 CYS A N 1
ATOM 730 C CA . CYS A 1 101 ? 2.371 -3.726 10.317 1.00 59.19 101 CYS A CA 1
ATOM 731 C C . CYS A 1 101 ? 1.015 -2.989 10.339 1.00 59.19 101 CYS A C 1
ATOM 733 O O . CYS A 1 101 ? 0.312 -3.042 11.343 1.00 59.19 101 CYS A O 1
ATOM 735 N N . PRO A 1 102 ? 0.629 -2.200 9.321 1.00 56.78 102 PRO A N 1
ATOM 736 C CA . PRO A 1 102 ? -0.751 -1.735 9.248 1.00 56.78 102 PRO A CA 1
ATOM 737 C C . PRO A 1 102 ? -1.661 -2.962 9.200 1.00 56.78 102 PRO A C 1
ATOM 739 O O . PRO A 1 102 ? -1.670 -3.684 8.200 1.00 56.78 102 PRO A O 1
ATOM 742 N N . ASP A 1 103 ? -2.363 -3.190 10.299 1.00 70.69 103 ASP A N 1
ATOM 743 C CA . ASP A 1 103 ? -3.048 -4.436 10.573 1.00 70.69 103 ASP A CA 1
ATOM 744 C C . ASP A 1 103 ? -4.556 -4.237 10.521 1.00 70.69 103 ASP A C 1
ATOM 746 O O . ASP A 1 103 ? -5.096 -3.219 10.961 1.00 70.69 103 ASP A O 1
ATOM 750 N N . GLU A 1 104 ? -5.253 -5.232 9.982 1.00 76.06 104 GLU A N 1
ATOM 751 C CA . GLU A 1 104 ? -6.706 -5.225 9.989 1.00 76.06 104 GLU A CA 1
ATOM 752 C C . GLU A 1 104 ? -7.203 -5.922 11.254 1.00 76.06 104 GLU A C 1
ATOM 754 O O . GLU A 1 104 ? -6.898 -7.092 11.501 1.00 76.06 104 GLU A O 1
ATOM 759 N N . LEU A 1 105 ? -7.966 -5.200 12.077 1.00 83.62 105 LEU A N 1
ATOM 760 C CA . LEU A 1 105 ? -8.626 -5.784 13.240 1.00 83.62 105 LEU A CA 1
ATOM 761 C C . LEU A 1 105 ? -9.604 -6.858 12.753 1.00 83.62 105 LEU A C 1
ATOM 763 O O . LEU A 1 105 ? -10.515 -6.557 11.988 1.00 83.62 105 LEU A O 1
ATOM 767 N N . THR A 1 106 ? -9.437 -8.103 13.198 1.00 83.94 106 THR A N 1
ATOM 768 C CA . THR A 1 106 ? -10.314 -9.223 12.799 1.00 83.94 106 THR A CA 1
ATOM 769 C C . THR A 1 106 ? -11.170 -9.751 13.933 1.00 83.94 106 THR A C 1
ATOM 771 O O . THR A 1 106 ? -12.219 -10.355 13.692 1.00 83.94 106 THR A O 1
ATOM 774 N N . ARG A 1 107 ? -10.757 -9.504 15.177 1.00 88.62 107 ARG A N 1
ATOM 775 C CA . ARG A 1 107 ? -11.506 -9.903 16.362 1.00 88.62 107 ARG A CA 1
ATOM 776 C C . ARG A 1 107 ? -11.252 -8.940 17.503 1.00 88.62 107 ARG A C 1
ATOM 778 O O . ARG A 1 107 ? -10.118 -8.553 17.755 1.00 88.62 107 ARG A O 1
ATOM 785 N N . LEU A 1 108 ? -12.324 -8.627 18.216 1.00 93.56 108 LEU A N 1
ATOM 786 C CA . LEU A 1 108 ? -12.304 -7.886 19.466 1.00 93.56 108 LEU A CA 1
ATOM 787 C C . LEU A 1 108 ? -13.448 -8.413 20.328 1.00 93.56 108 LEU A C 1
ATOM 789 O O . LEU A 1 108 ? -14.619 -8.240 19.978 1.00 93.56 108 LEU A O 1
ATOM 793 N N . GLU A 1 109 ? -13.123 -9.091 21.426 1.00 93.88 109 GLU A N 1
ATOM 794 C CA . GLU A 1 109 ? -14.117 -9.624 22.360 1.00 93.88 109 GLU A CA 1
ATOM 795 C C . GLU A 1 109 ? -13.548 -9.839 23.765 1.00 93.88 109 GLU A C 1
ATOM 797 O O . GLU A 1 109 ? -12.347 -10.011 23.941 1.00 93.88 109 GLU A O 1
ATOM 802 N N . VAL A 1 110 ? -14.418 -9.858 24.778 1.00 94.19 110 VAL A N 1
ATOM 803 C CA . VAL A 1 110 ? -14.017 -10.146 26.161 1.00 94.19 110 VAL A CA 1
ATOM 804 C C . VAL A 1 110 ? -14.271 -11.617 26.490 1.00 94.19 110 VAL A C 1
ATOM 806 O O . VAL A 1 110 ? -15.420 -12.058 26.575 1.00 94.19 110 VAL A O 1
ATOM 809 N N . LEU A 1 111 ? -13.202 -12.377 26.736 1.00 93.19 111 LEU A N 1
ATOM 810 C CA . LEU A 1 111 ? -13.248 -13.785 27.129 1.00 93.19 111 LEU A CA 1
ATOM 811 C C . LEU A 1 111 ? -12.671 -13.977 28.529 1.00 93.19 111 LEU A C 1
ATOM 813 O O . LEU A 1 111 ? -11.533 -13.632 28.819 1.00 93.19 111 LEU A O 1
ATOM 817 N N . GLY A 1 112 ? -13.466 -14.546 29.438 1.00 92.94 112 GLY A N 1
ATOM 818 C CA . GLY A 1 112 ? -12.997 -14.828 30.801 1.00 92.94 112 GLY A CA 1
ATOM 819 C C . GLY A 1 112 ? -12.569 -13.590 31.606 1.00 92.94 112 GLY A C 1
ATOM 820 O O . GLY A 1 112 ? -11.913 -13.755 32.628 1.00 92.94 112 GLY A O 1
ATOM 821 N N . GLY A 1 113 ? -12.956 -12.384 31.170 1.00 94.19 113 GLY A N 1
ATOM 822 C CA . GLY A 1 113 ? -12.565 -11.107 31.775 1.00 94.19 113 GLY A CA 1
ATOM 823 C C . GLY A 1 113 ? -11.367 -10.423 31.110 1.00 94.19 113 GLY A C 1
ATOM 824 O O . GLY A 1 113 ? -11.087 -9.285 31.460 1.00 94.19 113 GLY A O 1
ATOM 825 N N . ALA A 1 114 ? -10.703 -11.059 30.143 1.00 95.94 114 ALA A N 1
ATOM 826 C CA . ALA A 1 114 ? -9.643 -10.448 29.346 1.00 95.94 114 ALA A CA 1
ATOM 827 C C . ALA A 1 114 ? -10.184 -10.000 27.982 1.00 95.94 114 ALA A C 1
ATOM 829 O O . ALA A 1 114 ? -11.022 -10.688 27.395 1.00 95.94 114 ALA A O 1
ATOM 830 N N . LEU A 1 115 ? -9.726 -8.850 27.492 1.00 95.88 115 LEU A N 1
ATOM 831 C CA . LEU A 1 115 ? -9.964 -8.406 26.125 1.00 95.88 115 LEU A CA 1
ATOM 832 C C . LEU A 1 115 ? -8.986 -9.122 25.193 1.00 95.88 115 LEU A C 1
ATOM 834 O O . LEU A 1 115 ? -7.777 -8.947 25.300 1.00 95.88 115 LEU A O 1
ATOM 838 N N . GLU A 1 116 ? -9.533 -9.888 24.261 1.00 93.25 116 GLU A N 1
ATOM 839 C CA . GLU A 1 116 ? -8.797 -10.554 23.195 1.00 93.25 116 GLU A CA 1
ATOM 840 C C . GLU A 1 116 ? -8.896 -9.702 21.930 1.00 93.25 116 GLU A C 1
ATOM 842 O O . GLU A 1 116 ? -9.997 -9.300 21.528 1.00 93.25 116 GLU A O 1
ATOM 847 N N . VAL A 1 117 ? -7.749 -9.427 21.309 1.00 90.12 117 VAL A N 1
ATOM 848 C CA . VAL A 1 117 ? -7.643 -8.604 20.101 1.00 90.12 117 VAL A CA 1
ATOM 849 C C . VAL A 1 117 ? -6.800 -9.360 19.079 1.00 90.12 117 VAL A C 1
ATOM 851 O O . VAL A 1 117 ? -5.608 -9.556 19.301 1.00 90.12 117 VAL A O 1
ATOM 854 N N . ASP A 1 118 ? -7.414 -9.769 17.965 1.00 86.62 118 ASP A N 1
ATOM 855 C CA . ASP A 1 118 ? -6.706 -10.454 16.877 1.00 86.62 118 ASP A CA 1
ATOM 856 C C . ASP A 1 118 ? -6.537 -9.518 15.677 1.00 86.62 118 ASP A C 1
ATOM 858 O O . ASP A 1 118 ? -7.510 -8.979 15.129 1.00 86.62 118 ASP A O 1
ATOM 862 N N . TRP A 1 119 ? -5.294 -9.400 15.226 1.00 82.25 119 TRP A N 1
ATOM 863 C CA . TRP A 1 119 ? -4.874 -8.590 14.090 1.00 82.25 119 TRP A CA 1
ATOM 864 C C . TRP A 1 119 ? -4.472 -9.495 12.924 1.00 82.25 119 TRP A C 1
ATOM 866 O O . TRP A 1 119 ? -3.754 -10.482 13.109 1.00 82.25 119 TRP A O 1
ATOM 876 N N . LEU A 1 120 ? -4.949 -9.186 11.719 1.00 75.62 120 LEU A N 1
ATOM 877 C CA . LEU A 1 120 ? -4.486 -9.842 10.501 1.00 75.62 120 LEU A CA 1
ATOM 878 C C . LEU A 1 120 ? -3.329 -9.023 9.916 1.00 75.62 120 LEU A C 1
ATOM 880 O O . LEU A 1 120 ? -3.555 -7.868 9.541 1.00 75.62 120 LEU A O 1
ATOM 884 N N . PRO A 1 121 ? -2.120 -9.605 9.795 1.00 68.00 121 PRO A N 1
ATOM 885 C CA . PRO A 1 121 ? -1.001 -8.908 9.186 1.00 68.00 121 PRO A CA 1
ATOM 886 C C . PRO A 1 121 ? -1.291 -8.627 7.708 1.00 68.00 121 PRO A C 1
ATOM 888 O O . PRO A 1 121 ? -1.981 -9.413 7.041 1.00 68.00 121 PRO A O 1
ATOM 891 N N . PRO A 1 122 ? -0.722 -7.552 7.148 1.00 61.34 122 PRO A N 1
ATOM 892 C CA . PRO A 1 122 ? -0.951 -7.211 5.766 1.00 61.34 122 PRO A CA 1
ATOM 893 C C . PRO A 1 122 ? -0.346 -8.258 4.818 1.00 61.34 122 PRO A C 1
ATOM 895 O O . PRO A 1 122 ? 0.630 -8.946 5.152 1.00 61.34 122 PRO A O 1
ATOM 898 N N . PRO A 1 123 ? -0.875 -8.342 3.586 1.00 53.88 123 PRO A N 1
ATOM 899 C CA . PRO A 1 123 ? -0.320 -9.183 2.532 1.00 53.88 123 PRO A CA 1
ATOM 900 C C . PRO A 1 123 ? 1.192 -8.999 2.363 1.00 53.88 123 PRO A C 1
ATOM 902 O O . PRO A 1 123 ? 1.682 -7.870 2.361 1.00 53.88 123 PRO A O 1
ATOM 905 N N . GLY A 1 124 ? 1.928 -10.103 2.196 1.00 53.47 124 GLY A N 1
ATOM 906 C CA . GLY A 1 124 ? 3.390 -10.101 2.030 1.00 53.47 124 GLY A CA 1
ATOM 907 C C . GLY A 1 124 ? 4.191 -10.063 3.337 1.00 53.47 124 GLY A C 1
ATOM 908 O O . GLY A 1 124 ? 5.419 -10.064 3.294 1.00 53.47 124 GLY A O 1
ATOM 909 N N . GLY A 1 125 ? 3.517 -10.060 4.491 1.00 56.38 125 GLY A N 1
ATOM 910 C CA . GLY A 1 125 ? 4.165 -10.017 5.797 1.00 56.38 125 GLY A CA 1
ATOM 911 C C . GLY A 1 125 ? 4.817 -8.667 6.093 1.00 56.38 125 GLY A C 1
ATOM 912 O O . GLY A 1 125 ? 4.630 -7.677 5.373 1.00 56.38 125 GLY A O 1
ATOM 913 N N . CYS A 1 126 ? 5.581 -8.635 7.182 1.00 60.41 126 CYS A N 1
ATOM 914 C CA . CYS A 1 126 ? 6.149 -7.407 7.711 1.00 60.41 126 CYS A CA 1
ATOM 915 C C . CYS A 1 126 ? 7.553 -7.094 7.198 1.00 60.41 126 CYS A C 1
ATOM 917 O O . CYS A 1 126 ? 8.451 -7.935 7.237 1.00 60.41 126 CYS A O 1
ATOM 919 N N . ILE A 1 127 ? 7.741 -5.845 6.762 1.00 54.00 127 ILE A N 1
ATOM 920 C CA . ILE A 1 127 ? 9.046 -5.284 6.408 1.00 54.00 127 ILE A CA 1
ATOM 921 C C . ILE A 1 127 ? 9.460 -4.339 7.538 1.00 54.00 127 ILE A C 1
ATOM 923 O O . ILE A 1 127 ? 8.699 -3.460 7.924 1.00 54.00 127 ILE A O 1
ATOM 927 N N . GLN A 1 128 ? 10.664 -4.543 8.069 1.00 52.94 128 GLN A N 1
ATOM 928 C CA . GLN A 1 128 ? 11.276 -3.717 9.115 1.00 52.94 128 GLN A CA 1
ATOM 929 C C . GLN A 1 128 ? 11.468 -2.251 8.657 1.00 52.94 128 GLN A C 1
ATOM 931 O O . GLN A 1 128 ? 11.726 -2.029 7.471 1.00 52.94 128 GLN A O 1
ATOM 936 N N . PRO A 1 129 ? 11.457 -1.260 9.571 1.00 52.25 129 PRO A N 1
ATOM 937 C CA . PRO A 1 129 ? 11.382 -1.406 11.024 1.00 52.25 129 PRO A CA 1
ATOM 938 C C . PRO A 1 129 ? 9.951 -1.656 11.495 1.00 52.25 129 PRO A C 1
ATOM 940 O O . PRO A 1 129 ? 9.011 -1.009 11.042 1.00 52.25 129 PRO A O 1
ATOM 943 N N . LEU A 1 130 ? 9.806 -2.604 12.411 1.00 65.44 130 LEU A N 1
ATOM 944 C CA . LEU A 1 130 ? 8.576 -2.741 13.173 1.00 65.44 130 LEU A CA 1
ATOM 945 C C . LEU A 1 130 ? 8.518 -1.564 14.159 1.00 65.44 130 LEU A C 1
ATOM 947 O O . LEU A 1 130 ? 9.567 -1.153 14.662 1.00 65.44 130 LEU A O 1
ATOM 951 N N . ILE A 1 131 ? 7.340 -0.956 14.303 1.00 74.06 131 ILE A N 1
ATOM 952 C CA . ILE A 1 131 ? 7.106 0.208 15.167 1.00 74.06 131 ILE A CA 1
ATOM 953 C C . ILE A 1 131 ? 5.812 -0.057 15.931 1.00 74.06 131 ILE A C 1
ATOM 955 O O . ILE A 1 131 ? 4.808 -0.413 15.318 1.00 74.06 131 ILE A O 1
ATOM 959 N N . MET A 1 132 ? 5.828 0.136 17.250 1.00 82.75 132 MET A N 1
ATOM 960 C CA . MET A 1 132 ? 4.635 0.065 18.095 1.00 82.75 132 MET A CA 1
ATOM 961 C C . MET A 1 132 ? 3.543 1.020 17.599 1.00 82.75 132 MET A C 1
ATOM 963 O O . MET A 1 132 ? 3.816 2.185 17.296 1.00 82.75 132 MET A O 1
ATOM 967 N N . ARG A 1 133 ? 2.303 0.532 17.547 1.00 86.56 133 ARG A N 1
ATOM 968 C CA . ARG A 1 133 ? 1.156 1.289 17.031 1.00 86.56 133 ARG A CA 1
ATOM 969 C C . ARG A 1 133 ? 0.090 1.477 18.093 1.00 86.56 133 ARG A C 1
ATOM 971 O O . ARG A 1 133 ? -0.119 0.621 18.952 1.00 86.56 133 ARG A O 1
ATOM 978 N N . LEU A 1 134 ? -0.624 2.590 17.994 1.00 91.25 134 LEU A N 1
ATOM 979 C CA . LEU A 1 134 ? -1.808 2.874 18.788 1.00 91.25 134 LEU A CA 1
ATOM 980 C C . LEU A 1 134 ? -3.024 2.929 17.867 1.00 91.25 134 LEU A C 1
ATOM 982 O O . LEU A 1 134 ? -3.081 3.759 16.963 1.00 91.25 134 LEU A O 1
ATOM 986 N N . HIS A 1 135 ? -4.000 2.058 18.110 1.00 92.69 135 HIS A N 1
ATOM 987 C CA . HIS A 1 135 ? -5.203 1.928 17.290 1.00 92.69 135 HIS A CA 1
ATOM 988 C C . HIS A 1 135 ? -6.395 2.540 18.009 1.00 92.69 135 HIS A C 1
ATOM 990 O O . HIS A 1 135 ? -6.664 2.188 19.157 1.00 92.69 135 HIS A O 1
ATOM 996 N N . ALA A 1 136 ? -7.137 3.406 17.323 1.00 94.69 136 ALA A N 1
ATOM 997 C CA . ALA A 1 136 ? -8.430 3.889 17.772 1.00 94.69 136 ALA A CA 1
ATOM 998 C C . ALA A 1 136 ? -9.541 2.997 17.221 1.00 94.69 136 ALA A C 1
ATOM 1000 O O . ALA A 1 136 ? -9.703 2.857 16.010 1.00 94.69 136 ALA A O 1
ATOM 1001 N N . VAL A 1 137 ? -10.327 2.401 18.114 1.00 95.31 137 VAL A N 1
ATOM 1002 C CA . VAL A 1 137 ? -11.413 1.484 17.764 1.00 95.31 137 VAL A CA 1
ATOM 1003 C C . VAL A 1 137 ? -12.698 1.962 18.425 1.00 95.31 137 VAL A C 1
ATOM 1005 O O . VAL A 1 137 ? -12.775 2.085 19.647 1.00 95.31 137 VAL A O 1
ATOM 1008 N N . MET A 1 138 ? -13.732 2.220 17.633 1.00 95.69 138 MET A N 1
ATOM 1009 C CA . MET A 1 138 ? -15.082 2.391 18.158 1.00 95.69 138 MET A CA 1
ATOM 1010 C C . MET A 1 138 ? -15.609 1.020 18.560 1.00 95.69 138 MET A C 1
ATOM 1012 O O . MET A 1 138 ? -15.598 0.099 17.749 1.00 95.69 138 MET A O 1
ATOM 1016 N N . VAL A 1 139 ? -16.109 0.879 19.784 1.00 95.56 139 VAL A N 1
ATOM 1017 C CA . VAL A 1 139 ? -16.638 -0.392 20.289 1.00 95.56 139 VAL A CA 1
ATOM 1018 C C . VAL A 1 139 ? -18.005 -0.168 20.915 1.00 95.56 139 VAL A C 1
ATOM 1020 O O . VAL A 1 139 ? -18.209 0.747 21.712 1.00 95.56 139 VAL A O 1
ATOM 1023 N N . HIS A 1 140 ? -18.963 -1.024 20.579 1.00 95.06 140 HIS A N 1
ATOM 1024 C CA . HIS A 1 140 ? -20.266 -1.034 21.224 1.00 95.06 140 HIS A CA 1
ATOM 1025 C C . HIS A 1 140 ? -20.132 -1.540 22.669 1.00 95.06 140 HIS A C 1
ATOM 1027 O O . HIS A 1 140 ? -19.577 -2.612 22.912 1.00 95.06 140 HIS A O 1
ATOM 1033 N N . ARG A 1 141 ? -20.701 -0.820 23.644 1.00 94.00 141 ARG A N 1
ATOM 1034 C CA . ARG A 1 141 ? -20.591 -1.118 25.089 1.00 94.00 141 ARG A CA 1
ATOM 1035 C C . ARG A 1 141 ? -20.956 -2.566 25.437 1.00 94.00 141 ARG A C 1
ATOM 1037 O O . ARG A 1 141 ? -20.316 -3.186 26.280 1.00 94.00 141 ARG A O 1
ATOM 1044 N N . GLY A 1 142 ? -21.945 -3.133 24.743 1.00 93.44 142 GLY A N 1
ATOM 1045 C CA . GLY A 1 142 ? -22.361 -4.532 24.911 1.00 93.44 142 GLY A CA 1
ATOM 1046 C C . GLY A 1 142 ? -21.280 -5.589 24.621 1.00 93.44 142 GLY A C 1
ATOM 1047 O O . GLY A 1 142 ? -21.466 -6.734 25.018 1.00 93.44 142 GLY A O 1
ATOM 1048 N N . VAL A 1 143 ? -20.177 -5.232 23.950 1.00 93.19 143 VAL A N 1
ATOM 1049 C CA . VAL A 1 143 ? -19.023 -6.119 23.694 1.00 93.19 143 VAL A CA 1
ATOM 1050 C C . VAL A 1 143 ? -18.094 -6.195 24.906 1.00 93.19 143 VAL A C 1
ATOM 1052 O O . VAL A 1 143 ? -17.585 -7.264 25.227 1.00 93.19 143 VAL A O 1
ATOM 1055 N N . LEU A 1 144 ? -17.883 -5.061 25.582 1.00 93.31 144 LEU A N 1
ATOM 1056 C CA . LEU A 1 144 ? -16.879 -4.905 26.642 1.00 93.31 144 LEU A CA 1
ATOM 1057 C C . LEU A 1 144 ? -17.408 -5.272 28.039 1.00 93.31 144 LEU A C 1
ATOM 1059 O O . LEU A 1 144 ? -16.633 -5.448 28.977 1.00 93.31 144 LEU A O 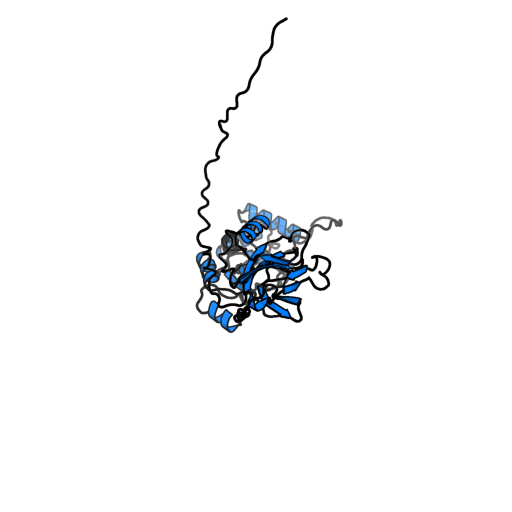1
ATOM 1063 N N . GLY A 1 145 ? -18.729 -5.387 28.198 1.00 88.88 145 GLY A N 1
ATOM 1064 C CA . GLY A 1 145 ? -19.353 -5.702 29.482 1.00 88.88 145 GLY A CA 1
ATOM 1065 C C . GLY A 1 145 ? -19.157 -4.589 30.518 1.00 88.88 145 GLY A C 1
ATOM 1066 O O . GLY A 1 145 ? -19.303 -3.412 30.209 1.00 88.88 145 GLY A O 1
ATOM 1067 N N . THR A 1 146 ? -18.869 -4.960 31.770 1.00 93.06 146 THR A N 1
ATOM 1068 C CA . THR A 1 146 ? -18.621 -4.011 32.878 1.00 93.06 146 THR A CA 1
ATOM 1069 C C . THR A 1 146 ? -17.143 -3.678 33.070 1.00 93.06 146 THR A C 1
ATOM 1071 O O . THR A 1 146 ? -16.794 -2.994 34.027 1.00 93.06 146 THR A O 1
ATOM 1074 N N . GLY A 1 147 ? -16.265 -4.212 32.225 1.00 93.25 147 GLY A N 1
ATOM 1075 C CA . GLY A 1 147 ? -14.824 -4.064 32.360 1.00 93.25 147 GLY A CA 1
ATOM 1076 C C . GLY A 1 147 ? -14.059 -5.298 31.899 1.00 93.25 147 GLY A C 1
ATOM 1077 O O . GLY A 1 147 ? -14.639 -6.373 31.719 1.00 93.25 147 GLY A O 1
ATOM 1078 N N . PHE A 1 148 ? -12.759 -5.117 31.700 1.00 96.81 148 PHE A N 1
ATOM 1079 C CA . PHE A 1 148 ? -11.848 -6.125 31.175 1.00 96.81 148 PHE A CA 1
ATOM 1080 C C . PHE A 1 148 ? -10.398 -5.819 31.565 1.00 96.81 148 PHE A C 1
ATOM 1082 O O . PHE A 1 148 ? -10.030 -4.671 31.818 1.00 96.81 148 PHE A O 1
ATOM 1089 N N . ASP A 1 149 ? -9.573 -6.856 31.561 1.00 97.19 149 ASP A N 1
ATOM 1090 C CA . ASP A 1 149 ? -8.119 -6.744 31.587 1.00 97.19 149 ASP A CA 1
ATOM 1091 C C . ASP A 1 149 ? -7.574 -6.739 30.151 1.00 97.19 149 ASP A C 1
ATOM 1093 O O . ASP A 1 149 ? -8.094 -7.446 29.288 1.00 97.19 149 ASP A O 1
ATOM 1097 N N . TYR A 1 150 ? -6.524 -5.966 29.878 1.00 95.25 150 TYR A N 1
ATOM 1098 C CA . TYR A 1 150 ? -5.810 -6.005 28.600 1.00 95.25 150 TYR A CA 1
ATOM 1099 C C . TYR A 1 150 ? -4.303 -5.849 28.803 1.00 95.25 150 TYR A C 1
ATOM 1101 O O . TYR A 1 150 ? -3.844 -5.029 29.601 1.00 95.25 150 TYR A O 1
ATOM 1109 N N . GLY A 1 151 ? -3.530 -6.620 28.049 1.00 92.50 151 GLY A N 1
ATOM 1110 C CA . GLY A 1 151 ? -2.076 -6.575 28.013 1.00 92.50 151 GLY A CA 1
ATOM 1111 C C . GLY A 1 151 ? -1.568 -7.325 26.789 1.00 92.50 151 GLY A C 1
ATOM 1112 O O . GLY A 1 151 ? -2.319 -8.060 26.157 1.00 92.50 151 GLY A O 1
ATOM 1113 N N . LEU A 1 152 ? -0.297 -7.125 26.458 1.00 85.69 152 LEU A N 1
ATOM 1114 C CA . LEU A 1 152 ? 0.345 -7.863 25.376 1.00 85.69 152 LEU A CA 1
ATOM 1115 C C . LEU A 1 152 ? 0.850 -9.217 25.884 1.00 85.69 152 LEU A C 1
ATOM 1117 O O . LEU A 1 152 ? 1.365 -9.316 27.001 1.00 85.69 152 LEU A O 1
ATOM 1121 N N . ASP A 1 153 ? 0.736 -10.242 25.045 1.00 84.25 153 ASP A N 1
ATOM 1122 C CA . ASP A 1 153 ? 1.311 -11.559 25.306 1.00 84.25 153 ASP A CA 1
ATOM 1123 C C . ASP A 1 153 ? 2.829 -11.581 25.070 1.00 84.25 153 ASP A C 1
ATOM 1125 O O . ASP A 1 153 ? 3.414 -10.689 24.456 1.00 84.25 153 ASP A O 1
ATOM 1129 N N . GLU A 1 154 ? 3.495 -12.627 25.561 1.00 82.94 154 GLU A N 1
ATOM 1130 C CA . GLU A 1 154 ? 4.902 -12.898 25.244 1.00 82.94 154 GLU A CA 1
ATOM 1131 C C . GLU A 1 154 ? 5.106 -13.044 23.719 1.00 82.94 154 GLU A C 1
ATOM 1133 O O . GLU A 1 154 ? 4.317 -13.731 23.067 1.00 82.94 154 GLU A O 1
ATOM 1138 N N . PRO A 1 155 ? 6.184 -12.480 23.139 1.00 79.25 155 PRO A N 1
ATOM 1139 C CA . PRO A 1 155 ? 7.344 -11.870 23.804 1.00 79.25 155 PRO A CA 1
ATOM 1140 C C . PRO A 1 155 ? 7.187 -10.380 24.177 1.00 79.25 155 PRO A C 1
ATOM 1142 O O . PRO A 1 155 ? 8.139 -9.778 24.670 1.00 79.25 155 PRO A O 1
ATOM 1145 N N . TYR A 1 156 ? 6.017 -9.783 23.954 1.00 80.81 156 TYR A N 1
ATOM 1146 C CA . TYR A 1 156 ? 5.778 -8.335 24.032 1.00 80.81 156 TYR A CA 1
ATOM 1147 C C . TYR A 1 156 ? 5.186 -7.859 25.364 1.00 80.81 156 TYR A C 1
ATOM 1149 O O . TYR A 1 156 ? 4.963 -6.666 25.563 1.00 80.81 156 TYR A O 1
ATOM 1157 N N . ALA A 1 157 ? 4.980 -8.758 26.327 1.00 84.56 157 ALA A N 1
ATOM 1158 C CA . ALA A 1 157 ? 4.449 -8.432 27.654 1.00 84.56 157 ALA A CA 1
ATOM 1159 C C . ALA A 1 157 ? 5.265 -7.365 28.423 1.00 84.56 157 ALA A C 1
ATOM 1161 O O . ALA A 1 157 ? 4.773 -6.777 29.386 1.00 84.56 157 ALA A O 1
ATOM 1162 N N . GLY A 1 158 ? 6.523 -7.125 28.030 1.00 83.44 158 GLY A N 1
ATOM 1163 C CA . GLY A 1 158 ? 7.387 -6.086 28.600 1.00 83.44 158 GLY A CA 1
ATOM 1164 C C . GLY A 1 158 ? 7.282 -4.709 27.934 1.00 83.44 158 GLY A C 1
ATOM 1165 O O . GLY A 1 158 ? 7.837 -3.744 28.468 1.00 83.44 158 GLY A O 1
ATOM 1166 N N . ASP A 1 159 ? 6.594 -4.613 26.798 1.00 85.25 159 ASP A N 1
ATOM 1167 C CA . ASP A 1 159 ? 6.584 -3.416 25.956 1.00 85.25 159 ASP A CA 1
ATOM 1168 C C . ASP A 1 159 ? 5.515 -2.414 26.396 1.00 85.25 159 ASP A C 1
ATOM 1170 O O . ASP A 1 159 ? 5.786 -1.209 26.484 1.00 85.25 159 ASP A O 1
ATOM 1174 N N . LEU A 1 160 ? 4.336 -2.928 26.761 1.00 88.38 160 LEU A N 1
ATOM 1175 C CA . LEU A 1 160 ? 3.220 -2.170 27.319 1.00 88.38 160 LEU A CA 1
ATOM 1176 C C . LEU A 1 160 ? 2.807 -2.726 28.684 1.00 88.38 160 LEU A C 1
ATOM 1178 O O . LEU A 1 160 ? 2.765 -3.933 28.908 1.00 88.38 160 LEU A O 1
ATOM 1182 N N . LEU A 1 161 ? 2.470 -1.826 29.605 1.00 91.88 161 LEU A N 1
ATOM 1183 C CA . LEU A 1 161 ? 1.962 -2.159 30.927 1.00 91.88 161 LEU A CA 1
ATOM 1184 C C . LEU A 1 161 ? 0.516 -2.664 30.821 1.00 91.88 161 LEU A C 1
ATOM 1186 O O . LEU A 1 161 ? -0.335 -1.924 30.316 1.00 91.88 161 LEU A O 1
ATOM 1190 N N . PRO A 1 162 ? 0.206 -3.865 31.344 1.00 94.44 162 PRO A N 1
ATOM 1191 C CA . PRO A 1 162 ? -1.164 -4.349 31.416 1.00 94.44 162 PRO A CA 1
ATOM 1192 C C . PRO A 1 162 ? -2.062 -3.392 32.201 1.00 94.44 162 PRO A C 1
ATOM 1194 O O . PRO A 1 162 ? -1.632 -2.776 33.183 1.00 94.44 162 PRO A O 1
ATOM 1197 N N . VAL A 1 163 ? -3.321 -3.300 31.791 1.00 96.12 163 VAL A N 1
ATOM 1198 C CA . VAL A 1 163 ? -4.335 -2.441 32.404 1.00 96.12 163 VAL A CA 1
ATOM 1199 C C . VAL A 1 163 ? -5.585 -3.236 32.753 1.00 96.12 163 VAL A C 1
ATOM 1201 O O . VAL A 1 163 ? -5.940 -4.190 32.067 1.00 96.12 163 VAL A O 1
ATOM 1204 N N . THR A 1 164 ? -6.272 -2.792 33.802 1.00 97.25 164 THR A N 1
ATOM 1205 C CA . THR A 1 164 ? -7.647 -3.188 34.117 1.00 97.25 164 THR A CA 1
ATOM 1206 C C . THR A 1 164 ? -8.535 -1.978 33.865 1.00 97.25 164 THR A C 1
ATOM 1208 O O . THR A 1 164 ? -8.271 -0.898 34.400 1.00 97.25 164 THR A O 1
ATOM 1211 N N . ILE A 1 165 ? -9.565 -2.148 33.045 1.00 96.50 165 ILE A N 1
ATOM 1212 C CA . ILE A 1 165 ? -10.513 -1.100 32.675 1.00 96.50 165 ILE A CA 1
ATOM 1213 C C . ILE A 1 165 ? -11.877 -1.461 33.253 1.00 96.50 165 ILE A C 1
ATOM 1215 O O . ILE A 1 165 ? -12.430 -2.509 32.937 1.00 96.50 165 ILE A O 1
ATOM 1219 N N . ASP A 1 166 ? -12.427 -0.570 34.074 1.00 96.38 166 ASP A N 1
ATOM 1220 C CA . ASP A 1 166 ? -13.785 -0.672 34.608 1.00 96.38 166 ASP A CA 1
ATOM 1221 C C . ASP A 1 166 ? -14.735 0.201 33.779 1.00 96.38 166 ASP A C 1
ATOM 1223 O O . ASP A 1 166 ? -14.431 1.363 33.509 1.00 96.38 166 ASP A O 1
ATOM 1227 N N . LEU A 1 167 ? -15.904 -0.333 33.420 1.00 93.62 167 LEU A N 1
ATOM 1228 C CA . LEU A 1 167 ? -16.927 0.378 32.652 1.00 93.62 167 LEU A CA 1
ATOM 1229 C C . LEU A 1 167 ? -18.279 0.384 33.377 1.00 93.62 167 LEU A C 1
ATOM 1231 O O . LEU A 1 167 ? -18.639 -0.588 34.054 1.00 93.62 167 LEU A O 1
ATOM 1235 N N . PRO A 1 168 ? -19.087 1.447 33.217 1.00 93.00 168 PRO A N 1
ATOM 1236 C CA . PRO A 1 168 ? -20.471 1.433 33.664 1.00 93.00 168 PRO A CA 1
ATOM 1237 C C . PRO A 1 168 ? -21.250 0.269 33.027 1.00 93.00 168 PRO A C 1
ATOM 1239 O O . PRO A 1 168 ? -21.053 -0.027 31.847 1.00 93.00 168 PRO A O 1
ATOM 1242 N N . PRO A 1 169 ? -22.170 -0.375 33.769 1.00 91.19 169 PRO A N 1
ATOM 1243 C CA . PRO A 1 169 ? -22.982 -1.451 33.219 1.00 91.19 169 PRO A CA 1
ATOM 1244 C C . PRO A 1 169 ? -23.843 -0.958 32.054 1.00 91.19 169 PRO A C 1
ATOM 1246 O O . PRO A 1 169 ? -24.379 0.152 32.081 1.00 91.19 169 PRO A O 1
ATOM 1249 N N . PHE A 1 170 ? -24.011 -1.823 31.058 1.00 92.69 170 PHE A N 1
ATOM 1250 C CA . PHE A 1 170 ? -24.820 -1.574 29.874 1.00 92.69 170 PHE A CA 1
ATOM 1251 C C . PHE A 1 170 ? -25.829 -2.711 29.685 1.00 92.69 170 PHE A C 1
ATOM 1253 O O . PHE A 1 170 ? -25.451 -3.876 29.590 1.00 92.69 170 PHE A O 1
ATOM 1260 N N . ASP A 1 171 ? -27.117 -2.367 29.626 1.00 88.81 171 ASP A N 1
ATOM 1261 C CA . ASP A 1 171 ? -28.220 -3.342 29.579 1.00 88.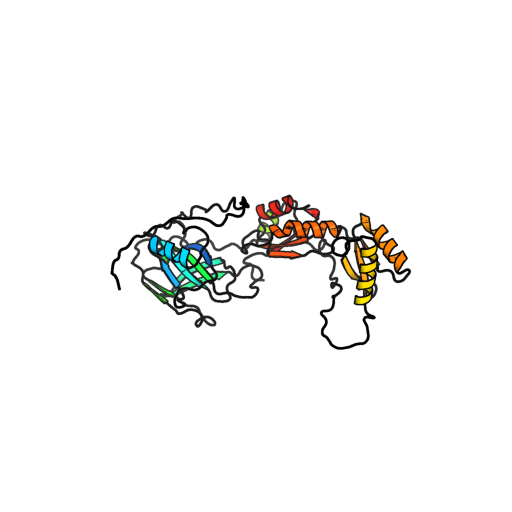81 171 ASP A CA 1
ATOM 1262 C C . ASP A 1 171 ? -28.626 -3.747 28.143 1.00 88.81 171 ASP A C 1
ATOM 1264 O O . ASP A 1 171 ? -29.559 -4.532 27.948 1.00 88.81 171 ASP A O 1
ATOM 1268 N N . GLY A 1 172 ? -27.964 -3.203 27.117 1.00 87.69 172 GLY A N 1
ATOM 1269 C CA . GLY A 1 172 ? -28.236 -3.523 25.715 1.00 87.69 172 GLY A CA 1
ATOM 1270 C C . GLY A 1 172 ? -27.507 -4.779 25.225 1.00 87.69 172 GLY A C 1
ATOM 1271 O O . GLY A 1 172 ? -26.537 -5.246 25.815 1.00 87.69 172 GLY A O 1
ATOM 1272 N N . THR A 1 173 ? -27.971 -5.333 24.105 1.00 88.00 173 THR A N 1
ATOM 1273 C CA . THR A 1 173 ? -27.304 -6.465 23.438 1.00 88.00 173 THR A CA 1
ATOM 1274 C C . THR A 1 173 ? -26.281 -5.940 22.439 1.00 88.00 173 THR A C 1
ATOM 1276 O O . THR A 1 173 ? -26.580 -4.998 21.709 1.00 88.00 173 THR A O 1
ATOM 1279 N N . ALA A 1 174 ? -25.088 -6.536 22.400 1.00 88.44 174 ALA A N 1
ATOM 1280 C CA . ALA A 1 174 ? -24.102 -6.207 21.379 1.00 88.44 174 ALA A CA 1
ATOM 1281 C C . ALA A 1 174 ? -24.614 -6.604 19.978 1.00 88.44 174 ALA A C 1
ATOM 1283 O O . ALA A 1 174 ? -25.172 -7.698 19.828 1.00 88.44 174 ALA A O 1
ATOM 1284 N N . PRO A 1 175 ? -24.436 -5.750 18.956 1.00 92.12 175 PRO A N 1
ATOM 1285 C CA . PRO A 1 175 ? -24.636 -6.145 17.567 1.00 92.12 175 PRO A CA 1
ATOM 1286 C C . PRO A 1 175 ? -23.598 -7.198 17.147 1.00 92.12 175 PRO A C 1
ATOM 1288 O O . PRO A 1 175 ? -22.685 -7.543 17.900 1.00 92.12 175 PRO A O 1
ATOM 1291 N N . ALA A 1 176 ? -23.757 -7.748 15.942 1.00 89.88 176 ALA A N 1
ATOM 1292 C CA . ALA A 1 176 ? -22.799 -8.711 15.411 1.00 89.88 176 ALA A CA 1
ATOM 1293 C C . ALA A 1 176 ? -21.436 -8.037 15.156 1.00 89.88 176 ALA A C 1
ATOM 1295 O O . ALA A 1 176 ? -21.404 -6.855 14.795 1.00 89.88 176 ALA A O 1
ATOM 1296 N N . PRO A 1 177 ? -20.311 -8.757 15.322 1.00 87.75 177 PRO A N 1
ATOM 1297 C CA . PRO A 1 177 ? -19.022 -8.259 14.859 1.00 87.75 177 PRO A CA 1
ATOM 1298 C C . PRO A 1 177 ? -19.073 -7.985 13.349 1.00 87.75 177 PRO A C 1
ATOM 1300 O O . PRO A 1 177 ? -19.859 -8.634 12.646 1.00 87.75 177 PRO A O 1
ATOM 1303 N N . PRO A 1 178 ? -18.271 -7.030 12.843 1.00 84.44 178 PRO A N 1
ATOM 1304 C CA . PRO A 1 178 ? -18.133 -6.849 11.405 1.00 84.44 178 PRO A CA 1
ATOM 1305 C C . PRO A 1 178 ? -17.678 -8.163 10.757 1.00 84.44 178 PRO A C 1
ATOM 1307 O O . PRO A 1 178 ? -17.000 -8.985 11.381 1.00 84.44 178 PRO A O 1
ATOM 1310 N N . GLU A 1 179 ? -18.089 -8.390 9.506 1.00 77.88 179 GLU A N 1
ATOM 1311 C CA . GLU A 1 179 ? -17.553 -9.527 8.758 1.00 77.88 179 GLU A CA 1
ATOM 1312 C C . GLU A 1 179 ? -16.038 -9.338 8.624 1.00 77.88 179 GLU A C 1
ATOM 1314 O O . GLU A 1 179 ? -15.616 -8.254 8.217 1.00 77.88 179 GLU A O 1
ATOM 1319 N N . PRO A 1 180 ? -15.223 -10.359 8.945 1.00 66.75 180 PRO A N 1
ATOM 1320 C CA . PRO A 1 180 ? -13.792 -10.255 8.731 1.00 66.75 180 PRO A CA 1
ATOM 1321 C C . PRO A 1 180 ? -13.517 -9.995 7.244 1.00 66.75 180 PRO A C 1
ATOM 1323 O O . PRO A 1 180 ? -14.282 -10.481 6.391 1.00 66.75 180 PRO A O 1
ATOM 1326 N N . PRO A 1 181 ? -12.430 -9.275 6.919 1.00 63.66 181 PRO A N 1
ATOM 1327 C CA . PRO A 1 181 ? -11.973 -9.129 5.545 1.00 63.66 181 PRO A CA 1
ATOM 1328 C C . PRO A 1 181 ? -11.945 -10.490 4.866 1.00 63.66 181 PRO A C 1
ATOM 1330 O O . PRO A 1 181 ? -11.346 -11.458 5.346 1.00 63.66 181 PRO A O 1
ATOM 1333 N N . ARG A 1 182 ? -12.643 -10.587 3.737 1.00 64.62 182 ARG A N 1
ATOM 1334 C CA . ARG A 1 182 ? -12.565 -11.785 2.912 1.00 64.62 182 ARG A CA 1
ATOM 1335 C C . ARG A 1 182 ? -11.333 -11.649 2.046 1.00 64.62 182 ARG A C 1
ATOM 1337 O O . ARG A 1 182 ? -11.281 -10.747 1.215 1.00 64.62 182 ARG A O 1
ATOM 1344 N N . ALA A 1 183 ? -10.400 -12.582 2.215 1.00 66.50 183 ALA A N 1
ATOM 1345 C CA . ALA A 1 183 ? -9.304 -12.758 1.278 1.00 66.50 183 ALA A CA 1
ATOM 1346 C C . ALA A 1 183 ? -9.864 -12.795 -0.148 1.00 66.50 183 ALA A C 1
ATOM 1348 O O . ALA A 1 183 ? -10.821 -13.531 -0.428 1.00 66.50 183 ALA A O 1
ATOM 1349 N N . MET A 1 184 ? -9.287 -11.990 -1.036 1.00 74.00 184 MET A N 1
ATOM 1350 C CA . MET A 1 184 ? -9.714 -11.951 -2.426 1.00 74.00 184 MET A CA 1
ATOM 1351 C C . MET A 1 184 ? -9.487 -13.330 -3.050 1.00 74.00 184 MET A C 1
ATOM 1353 O O . MET A 1 184 ? -8.366 -13.840 -3.090 1.00 74.00 184 MET A O 1
ATOM 1357 N N . SER A 1 185 ? -10.555 -13.972 -3.530 1.00 80.62 185 SER A N 1
ATOM 1358 C CA . SER A 1 185 ? -10.407 -15.260 -4.204 1.00 80.62 185 SER A CA 1
ATOM 1359 C C . SER A 1 185 ? -9.795 -15.071 -5.593 1.00 80.62 185 SER A C 1
ATOM 1361 O O . SER A 1 185 ? -9.888 -13.999 -6.193 1.00 80.62 185 SER A O 1
ATOM 1363 N N . SER A 1 186 ? -9.237 -16.136 -6.174 1.00 81.31 186 SER A N 1
ATOM 1364 C CA . SER A 1 186 ? -8.778 -16.095 -7.570 1.00 81.31 186 SER A CA 1
ATOM 1365 C C . SER A 1 186 ? -9.896 -15.709 -8.546 1.00 81.31 186 SER A C 1
ATOM 1367 O O . SER A 1 186 ? -9.629 -15.069 -9.556 1.00 81.31 186 SER A O 1
ATOM 1369 N N . THR A 1 187 ? -11.150 -16.055 -8.229 1.00 86.25 187 THR A N 1
ATOM 1370 C CA . THR A 1 187 ? -12.321 -15.683 -9.036 1.00 86.25 187 THR A CA 1
ATOM 1371 C C . THR A 1 187 ? -12.650 -14.198 -8.910 1.00 86.25 187 THR A C 1
ATOM 1373 O O . THR A 1 187 ? -12.972 -13.566 -9.914 1.00 86.25 187 THR A O 1
ATOM 1376 N N . ASP A 1 188 ? -12.543 -13.630 -7.707 1.00 85.12 188 ASP A N 1
ATOM 1377 C CA . ASP A 1 188 ? -12.753 -12.194 -7.488 1.00 85.12 188 ASP A CA 1
ATOM 1378 C C . ASP A 1 188 ? -11.668 -11.385 -8.199 1.00 85.12 188 ASP A C 1
ATOM 1380 O O . ASP A 1 188 ? -11.965 -10.432 -8.918 1.00 85.12 188 ASP A O 1
ATOM 1384 N N . LEU A 1 189 ? -10.421 -11.843 -8.089 1.00 87.50 189 LEU A N 1
ATOM 1385 C CA . LEU A 1 189 ? -9.290 -11.284 -8.810 1.00 87.50 189 LEU A CA 1
ATOM 1386 C C . LEU A 1 189 ? -9.521 -11.335 -10.328 1.00 87.50 189 LEU A C 1
ATOM 1388 O O . LEU A 1 189 ? -9.434 -10.312 -11.001 1.00 87.50 189 LEU A O 1
ATOM 1392 N N . ASP A 1 190 ? -9.876 -12.497 -10.883 1.00 90.06 190 ASP A N 1
ATOM 1393 C CA . ASP A 1 190 ? -10.190 -12.626 -12.311 1.00 90.06 190 ASP A CA 1
ATOM 1394 C C . ASP A 1 190 ? -11.306 -11.654 -12.741 1.00 90.06 190 ASP A C 1
ATOM 1396 O O . ASP A 1 190 ? -11.237 -11.075 -13.825 1.00 90.06 190 ASP A O 1
ATOM 1400 N N . ALA A 1 191 ? -12.318 -11.428 -11.897 1.00 92.00 191 ALA A N 1
ATOM 1401 C CA . ALA A 1 191 ? -13.416 -10.506 -12.181 1.00 92.00 191 ALA A CA 1
ATOM 1402 C C . ALA A 1 191 ? -12.988 -9.026 -12.191 1.00 92.00 191 ALA A C 1
ATOM 1404 O O . ALA A 1 191 ? -13.523 -8.235 -12.982 1.00 92.00 191 ALA A O 1
ATOM 1405 N N . VAL A 1 192 ? -12.015 -8.644 -11.358 1.00 91.88 192 VAL A N 1
ATOM 1406 C CA . VAL A 1 192 ? -11.420 -7.298 -11.372 1.00 91.88 192 VAL A CA 1
ATOM 1407 C C . VAL A 1 192 ? -10.734 -7.036 -12.714 1.00 91.88 192 VAL A C 1
ATOM 1409 O O . VAL A 1 192 ? -11.005 -6.014 -13.345 1.00 91.88 192 VAL A O 1
ATOM 1412 N N . PHE A 1 193 ? -9.936 -7.989 -13.199 1.00 95.19 193 PHE A N 1
ATOM 1413 C CA . PHE A 1 193 ? -9.202 -7.861 -14.464 1.00 95.19 193 PHE A CA 1
ATOM 1414 C C . PHE A 1 193 ? -10.056 -8.141 -15.712 1.00 95.19 193 PHE A C 1
ATOM 1416 O O . PHE A 1 193 ? -9.679 -7.765 -16.822 1.00 95.19 193 PHE A O 1
ATOM 1423 N N . ALA A 1 194 ? -11.213 -8.794 -15.573 1.00 94.88 194 ALA A N 1
ATOM 1424 C CA . ALA A 1 194 ? -12.047 -9.183 -16.706 1.00 94.88 194 ALA A CA 1
ATOM 1425 C C . ALA A 1 194 ? -12.459 -7.975 -17.571 1.00 94.88 194 ALA A C 1
ATOM 1427 O O . ALA A 1 194 ? -13.246 -7.119 -17.156 1.00 94.88 194 ALA A O 1
ATOM 1428 N N . GLY A 1 195 ? -11.952 -7.933 -18.807 1.00 91.31 195 GLY A N 1
ATOM 1429 C CA . GLY A 1 195 ? -12.234 -6.863 -19.768 1.00 91.31 195 GLY A CA 1
ATOM 1430 C C . GLY A 1 195 ? -11.572 -5.520 -19.442 1.00 91.31 195 GLY A C 1
ATOM 1431 O O . GLY A 1 195 ? -11.972 -4.515 -20.023 1.00 91.31 195 GLY A O 1
ATOM 1432 N N . HIS A 1 196 ? -10.614 -5.494 -18.514 1.00 96.38 196 HIS A N 1
ATOM 1433 C CA . HIS A 1 196 ? -9.798 -4.320 -18.221 1.00 96.38 196 HIS A CA 1
ATOM 1434 C C . HIS A 1 196 ? -8.573 -4.251 -19.158 1.00 96.38 196 HIS A C 1
ATOM 1436 O O . HIS A 1 196 ? -8.142 -5.281 -19.676 1.00 96.38 196 HIS A O 1
ATOM 1442 N N . ALA A 1 197 ? -8.039 -3.047 -19.401 1.00 94.06 197 ALA A N 1
ATOM 1443 C CA . ALA A 1 197 ? -6.878 -2.836 -20.274 1.00 94.06 197 ALA A CA 1
ATOM 1444 C C . ALA A 1 197 ? -5.560 -3.274 -19.612 1.00 94.06 197 ALA A C 1
ATOM 1446 O O . ALA A 1 197 ? -4.774 -3.988 -20.220 1.00 94.06 197 ALA A O 1
ATOM 1447 N N . VAL A 1 198 ? -5.350 -2.892 -18.348 1.00 94.50 198 VAL A N 1
ATOM 1448 C CA . VAL A 1 198 ? -4.235 -3.387 -17.523 1.00 94.50 198 VAL A CA 1
ATOM 1449 C C . VAL A 1 198 ? -4.454 -4.862 -17.204 1.00 94.50 198 VAL A C 1
ATOM 1451 O O . VAL A 1 198 ? -5.535 -5.242 -16.743 1.00 94.50 198 VAL A O 1
ATOM 1454 N N . VAL A 1 199 ? -3.422 -5.672 -17.429 1.00 95.12 199 VAL A N 1
ATOM 1455 C CA . VAL A 1 199 ? -3.447 -7.130 -17.266 1.00 95.12 199 VAL A CA 1
ATOM 1456 C C . VAL A 1 199 ? -2.660 -7.585 -16.040 1.00 95.12 199 VAL A C 1
ATOM 1458 O O . VAL A 1 199 ? -1.875 -6.835 -15.457 1.00 95.12 199 VAL A O 1
ATOM 1461 N N . ARG A 1 200 ? -2.848 -8.850 -15.654 1.00 94.44 200 ARG A N 1
ATOM 1462 C CA . ARG A 1 200 ? -1.965 -9.494 -14.678 1.00 94.44 200 ARG A CA 1
ATOM 1463 C C . ARG A 1 200 ? -0.619 -9.810 -15.313 1.00 94.44 200 ARG A C 1
ATOM 1465 O O . ARG A 1 200 ? -0.576 -10.237 -16.466 1.00 94.44 200 ARG A O 1
ATOM 1472 N N . CYS A 1 201 ? 0.449 -9.681 -14.536 1.00 92.50 201 CYS A N 1
ATOM 1473 C CA . CYS A 1 201 ? 1.746 -10.201 -14.936 1.00 92.50 201 CYS A CA 1
ATOM 1474 C C . CYS A 1 201 ? 1.655 -11.721 -15.153 1.00 92.50 201 CYS A C 1
ATOM 1476 O O . CYS A 1 201 ? 0.933 -12.439 -14.458 1.00 92.50 201 CYS A O 1
ATOM 1478 N N . GLY A 1 202 ? 2.379 -12.195 -16.159 1.00 89.06 202 GLY A N 1
ATOM 1479 C CA . GLY A 1 202 ? 2.353 -13.571 -16.648 1.00 89.06 202 GLY A CA 1
ATOM 1480 C C . GLY A 1 202 ? 3.722 -13.947 -17.214 1.00 89.06 202 GLY A C 1
ATOM 1481 O O . GLY A 1 202 ? 4.571 -13.065 -17.345 1.00 89.06 202 GLY A O 1
ATOM 1482 N N . PRO A 1 203 ? 3.963 -15.221 -17.562 1.00 83.69 203 PRO A N 1
ATOM 1483 C CA . PRO A 1 203 ? 5.271 -15.684 -18.038 1.00 83.69 203 PRO A CA 1
ATOM 1484 C C . PRO A 1 203 ? 5.792 -14.943 -19.277 1.00 83.69 203 PRO A C 1
ATOM 1486 O O . PRO A 1 203 ? 6.992 -14.843 -19.487 1.00 83.69 203 PRO A O 1
ATOM 1489 N N . GLU A 1 204 ? 4.902 -14.411 -20.112 1.00 80.00 204 GLU A N 1
ATOM 1490 C CA . GLU A 1 204 ? 5.238 -13.572 -21.265 1.00 80.00 204 GLU A CA 1
ATOM 1491 C C . GLU A 1 204 ? 5.789 -12.188 -20.884 1.00 80.00 204 GLU A C 1
ATOM 1493 O O . GLU A 1 204 ? 6.459 -11.552 -21.696 1.00 80.00 204 GLU A O 1
ATOM 1498 N N . HIS A 1 205 ? 5.524 -11.743 -19.655 1.00 82.25 205 HIS A N 1
ATOM 1499 C CA . HIS A 1 205 ? 6.031 -10.505 -19.066 1.00 82.25 205 HIS A CA 1
ATOM 1500 C C . HIS A 1 205 ? 7.320 -10.742 -18.261 1.00 82.25 205 HIS A C 1
ATOM 1502 O O . HIS A 1 205 ? 8.037 -9.794 -17.942 1.00 82.25 205 HIS A O 1
ATOM 1508 N N . GLU A 1 206 ? 7.643 -12.002 -17.948 1.00 71.12 206 GLU A N 1
ATOM 1509 C CA . GLU A 1 206 ? 8.930 -12.375 -17.374 1.00 71.12 206 GLU A CA 1
ATOM 1510 C C . GLU A 1 206 ? 9.993 -12.394 -18.470 1.00 71.12 206 GLU A C 1
ATOM 1512 O O . GLU A 1 206 ? 10.116 -13.330 -19.265 1.00 71.12 206 GLU A O 1
ATOM 1517 N N . VAL A 1 207 ? 10.830 -11.364 -18.495 1.00 62.47 207 VAL A N 1
ATOM 1518 C CA . VAL A 1 207 ? 12.083 -11.455 -19.237 1.00 62.47 207 VAL A CA 1
ATOM 1519 C C . VAL A 1 207 ? 13.051 -12.247 -18.362 1.00 62.47 207 VAL A C 1
ATOM 1521 O O . VAL A 1 207 ? 13.600 -11.687 -17.422 1.00 62.47 207 VAL A O 1
ATOM 1524 N N . LEU A 1 208 ? 13.139 -13.556 -18.658 1.00 53.59 208 LEU A N 1
ATOM 1525 C CA . LEU A 1 208 ? 14.073 -14.602 -18.185 1.00 53.59 208 LEU A CA 1
ATOM 1526 C C . LEU A 1 208 ? 15.089 -14.163 -17.122 1.00 53.59 208 LEU A C 1
ATOM 1528 O O . LEU A 1 208 ? 15.786 -13.196 -17.375 1.00 53.59 208 LEU A O 1
ATOM 1532 N N . ASP A 1 209 ? 15.271 -14.963 -16.056 1.00 48.50 209 ASP A N 1
ATOM 1533 C CA . ASP A 1 209 ? 16.348 -14.917 -15.035 1.00 48.50 209 ASP A CA 1
ATOM 1534 C C . ASP A 1 209 ? 17.712 -14.419 -15.566 1.00 48.50 209 ASP A C 1
ATOM 1536 O O . ASP A 1 209 ? 18.666 -15.171 -15.809 1.00 48.50 209 ASP A O 1
ATOM 1540 N N . LEU A 1 210 ? 17.816 -13.113 -15.754 1.00 52.34 210 LEU A N 1
ATOM 1541 C CA . LEU A 1 210 ? 19.001 -12.415 -16.191 1.00 52.34 210 LEU A CA 1
ATOM 1542 C C . LEU A 1 210 ? 19.425 -11.643 -14.966 1.00 52.34 210 LEU A C 1
ATOM 1544 O O . LEU A 1 210 ? 18.811 -10.649 -14.590 1.00 52.34 210 LEU A O 1
ATOM 1548 N N . ALA A 1 211 ? 20.458 -12.162 -14.306 1.00 49.56 211 ALA A N 1
ATOM 1549 C CA . ALA A 1 211 ? 21.100 -11.413 -13.247 1.00 49.56 211 ALA A CA 1
ATOM 1550 C C . ALA A 1 211 ? 21.485 -10.048 -13.842 1.00 49.56 211 ALA A C 1
ATOM 1552 O O . ALA A 1 211 ? 22.147 -10.042 -14.895 1.00 49.56 211 ALA A O 1
ATOM 1553 N N . PRO A 1 212 ? 21.072 -8.923 -13.225 1.00 54.44 212 PRO A N 1
ATOM 1554 C CA . PRO A 1 212 ? 21.621 -7.630 -13.594 1.00 54.44 212 PRO A CA 1
ATOM 1555 C C . PRO A 1 212 ? 23.143 -7.759 -13.610 1.00 54.44 212 PRO A C 1
ATOM 1557 O O . PRO A 1 212 ? 23.723 -8.571 -12.877 1.00 54.44 212 PRO A O 1
ATOM 1560 N N . ALA A 1 213 ? 23.793 -7.034 -14.516 1.00 55.44 213 ALA A N 1
ATOM 1561 C CA . ALA A 1 213 ? 25.239 -6.955 -14.476 1.00 55.44 213 ALA A CA 1
ATOM 1562 C C . ALA A 1 213 ? 25.605 -6.247 -13.166 1.00 55.44 213 ALA A C 1
ATOM 1564 O O . ALA A 1 213 ? 25.526 -5.028 -13.098 1.00 55.44 213 ALA A O 1
ATOM 1565 N N . ASP A 1 214 ? 25.884 -7.040 -12.130 1.00 49.81 214 ASP A N 1
ATOM 1566 C CA . ASP A 1 214 ? 26.178 -6.584 -10.776 1.00 49.81 214 ASP A CA 1
ATOM 1567 C C . ASP A 1 214 ? 27.289 -5.534 -10.873 1.00 49.81 214 ASP A C 1
ATOM 1569 O O . ASP A 1 214 ? 28.406 -5.826 -11.320 1.00 49.81 214 ASP A O 1
ATOM 1573 N N . ASP A 1 215 ? 26.973 -4.294 -10.517 1.00 46.72 215 ASP A N 1
ATOM 1574 C CA . ASP A 1 215 ? 27.907 -3.182 -10.407 1.00 46.72 215 ASP A CA 1
ATOM 1575 C C . ASP A 1 215 ? 28.685 -3.340 -9.101 1.00 46.72 215 ASP A C 1
ATOM 1577 O O . ASP A 1 215 ? 28.680 -2.455 -8.258 1.00 46.72 215 ASP A O 1
ATOM 1581 N N . GLY A 1 216 ? 29.301 -4.519 -8.932 1.00 45.38 216 GLY A N 1
ATOM 1582 C CA . GLY A 1 216 ? 29.810 -5.059 -7.678 1.00 45.38 216 GLY A CA 1
ATOM 1583 C C . GLY A 1 216 ? 30.165 -3.983 -6.665 1.00 45.38 216 GLY A C 1
ATOM 1584 O O . GLY A 1 216 ? 31.162 -3.273 -6.830 1.00 45.38 216 GLY A O 1
ATOM 1585 N N . GLY A 1 217 ? 29.337 -3.886 -5.619 1.00 41.22 217 GLY A N 1
ATOM 1586 C CA . GLY A 1 217 ? 29.657 -3.132 -4.418 1.00 41.22 217 GLY A CA 1
ATOM 1587 C C . GLY A 1 217 ? 31.082 -3.484 -4.016 1.00 41.22 217 GLY A C 1
ATOM 1588 O O . GLY A 1 217 ? 31.410 -4.652 -3.813 1.00 41.22 217 GLY A O 1
ATOM 1589 N N . ALA A 1 218 ? 31.944 -2.473 -4.025 1.00 41.31 218 ALA A N 1
ATOM 1590 C CA . ALA A 1 218 ? 33.360 -2.612 -3.765 1.00 41.31 218 ALA A CA 1
ATOM 1591 C C . ALA A 1 218 ? 33.583 -3.090 -2.322 1.00 41.31 218 ALA A C 1
ATOM 1593 O O . ALA A 1 218 ? 33.751 -2.279 -1.414 1.00 41.31 218 ALA A O 1
ATOM 1594 N N . ASP A 1 219 ? 33.599 -4.405 -2.118 1.00 42.00 219 ASP A N 1
ATOM 1595 C CA . ASP A 1 219 ? 34.368 -4.992 -1.034 1.00 42.00 219 ASP A CA 1
ATOM 1596 C C . ASP A 1 219 ? 35.845 -4.893 -1.428 1.00 42.00 219 ASP A C 1
ATOM 1598 O O . ASP A 1 219 ? 36.322 -5.446 -2.422 1.00 42.00 219 ASP A O 1
ATOM 1602 N N . ASP A 1 220 ? 36.524 -4.066 -0.647 1.00 43.75 220 ASP A N 1
ATOM 1603 C CA . ASP A 1 220 ? 37.802 -3.395 -0.861 1.00 43.75 220 ASP A CA 1
ATOM 1604 C C . ASP A 1 220 ? 39.015 -4.344 -0.726 1.00 43.75 220 ASP A C 1
ATOM 1606 O O . ASP A 1 220 ? 40.009 -4.018 -0.078 1.00 43.75 220 ASP A O 1
ATOM 1610 N N . ASP A 1 221 ? 38.956 -5.539 -1.325 1.00 39.72 221 ASP A N 1
ATOM 1611 C CA . ASP A 1 221 ? 40.055 -6.510 -1.310 1.00 39.72 221 ASP A CA 1
ATOM 1612 C C . ASP A 1 221 ? 40.773 -6.576 -2.670 1.00 39.72 221 ASP A C 1
ATOM 1614 O O . ASP A 1 221 ? 40.486 -7.373 -3.562 1.00 39.72 221 ASP A O 1
ATOM 1618 N N . ALA A 1 222 ? 41.752 -5.677 -2.784 1.00 46.91 222 ALA A N 1
ATOM 1619 C CA . ALA A 1 222 ? 42.894 -5.635 -3.696 1.00 46.91 222 ALA A CA 1
ATOM 1620 C C . ALA A 1 222 ? 43.102 -6.840 -4.646 1.00 46.91 222 ALA A C 1
ATOM 1622 O O . ALA A 1 222 ? 43.778 -7.817 -4.307 1.00 46.91 222 ALA A O 1
ATOM 1623 N N . VAL A 1 223 ? 42.680 -6.681 -5.906 1.00 40.97 223 VAL A N 1
ATOM 1624 C CA . VAL A 1 223 ? 43.225 -7.416 -7.060 1.00 40.97 223 VAL A CA 1
ATOM 1625 C C . VAL A 1 223 ? 43.461 -6.434 -8.217 1.00 40.97 223 VAL A C 1
ATOM 1627 O O . VAL A 1 223 ? 42.650 -5.551 -8.480 1.00 40.97 223 VAL A O 1
ATOM 1630 N N . ASP A 1 224 ? 44.615 -6.565 -8.871 1.00 42.44 224 ASP A N 1
ATOM 1631 C CA . ASP A 1 224 ? 45.121 -5.749 -9.981 1.00 42.44 224 ASP A CA 1
ATOM 1632 C C . ASP A 1 224 ? 44.087 -5.443 -11.092 1.00 42.44 224 ASP A C 1
ATOM 1634 O O . ASP A 1 224 ? 43.833 -6.294 -11.938 1.00 42.44 224 ASP A O 1
ATOM 1638 N N . GLY A 1 225 ? 43.596 -4.195 -11.157 1.00 42.50 225 GLY A N 1
ATOM 1639 C CA . GLY A 1 225 ? 42.962 -3.550 -12.326 1.00 42.50 225 GLY A CA 1
ATOM 1640 C C . GLY A 1 225 ? 41.626 -4.144 -12.825 1.00 42.50 225 GLY A C 1
ATOM 1641 O O . GLY A 1 225 ? 41.447 -5.360 -12.861 1.00 42.50 225 GLY A O 1
ATOM 1642 N N . PRO A 1 226 ? 40.666 -3.327 -13.304 1.00 40.66 226 PRO A N 1
ATOM 1643 C CA . PRO A 1 226 ? 39.391 -3.851 -13.770 1.00 40.66 226 PRO A CA 1
ATOM 1644 C C . PRO A 1 226 ? 39.583 -4.414 -15.187 1.00 40.66 226 PRO A C 1
ATOM 1646 O O . PRO A 1 226 ? 39.408 -3.732 -16.188 1.00 40.66 226 PRO A O 1
ATOM 1649 N N . THR A 1 227 ? 40.012 -5.670 -15.281 1.00 44.88 227 THR A N 1
ATOM 1650 C CA . THR A 1 227 ? 40.075 -6.440 -16.540 1.00 44.88 227 THR A CA 1
ATOM 1651 C C . THR A 1 227 ? 38.880 -7.388 -16.687 1.00 44.88 227 THR A C 1
ATOM 1653 O O . THR A 1 227 ? 38.935 -8.366 -17.428 1.00 44.88 227 THR A O 1
ATOM 1656 N N . GLY A 1 228 ? 37.794 -7.100 -15.965 1.00 55.38 228 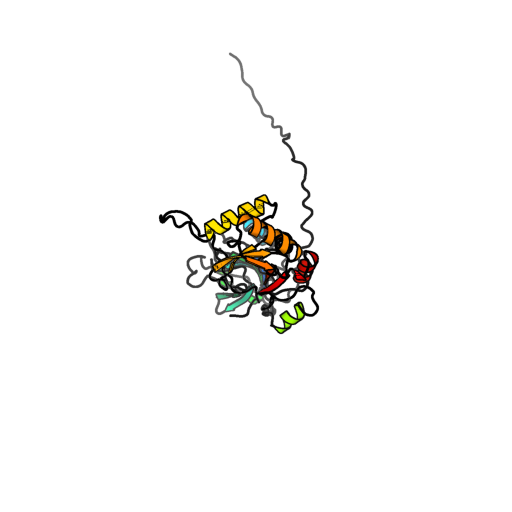GLY A N 1
ATOM 1657 C CA . GLY A 1 228 ? 36.561 -7.883 -15.954 1.00 55.38 228 GLY A CA 1
ATOM 1658 C C . GLY A 1 228 ? 35.371 -7.184 -16.630 1.00 55.38 228 GLY A C 1
ATOM 1659 O O . GLY A 1 228 ? 35.488 -6.031 -17.047 1.00 55.38 228 GLY A O 1
ATOM 1660 N N . PRO A 1 229 ? 34.205 -7.857 -16.677 1.00 59.78 229 PRO A N 1
ATOM 1661 C CA . PRO A 1 229 ? 32.987 -7.396 -17.359 1.00 59.78 229 PRO A CA 1
ATOM 1662 C C . PRO A 1 229 ? 32.527 -5.977 -16.988 1.00 59.78 229 PRO A C 1
ATOM 1664 O O . PRO A 1 229 ? 31.955 -5.277 -17.814 1.00 59.78 229 PRO A O 1
ATOM 1667 N N . VAL A 1 230 ? 32.823 -5.521 -15.767 1.00 60.94 230 VAL A N 1
ATOM 1668 C CA . VAL A 1 230 ? 32.470 -4.181 -15.269 1.00 60.94 230 VAL A CA 1
ATOM 1669 C C . VAL A 1 230 ? 33.211 -3.059 -16.015 1.00 60.94 230 VAL A C 1
ATOM 1671 O O . VAL A 1 230 ? 32.619 -2.022 -16.304 1.00 60.94 230 VAL A O 1
ATOM 1674 N N . ALA A 1 231 ? 34.481 -3.259 -16.393 1.00 66.81 231 ALA A N 1
ATOM 1675 C CA . ALA A 1 231 ? 35.209 -2.273 -17.201 1.00 66.81 231 ALA A CA 1
ATOM 1676 C C . ALA A 1 231 ? 34.668 -2.189 -18.632 1.00 66.81 231 ALA A C 1
ATOM 1678 O O . ALA A 1 231 ? 34.608 -1.102 -19.201 1.00 66.81 231 ALA A O 1
ATOM 1679 N N . GLU A 1 232 ? 34.248 -3.328 -19.192 1.00 74.44 232 GLU A N 1
ATOM 1680 C CA . GLU A 1 232 ? 33.641 -3.384 -20.524 1.00 74.44 232 GLU A CA 1
ATOM 1681 C C . GLU A 1 232 ? 32.278 -2.672 -20.552 1.00 74.44 232 GLU A C 1
ATOM 1683 O O . GLU A 1 232 ? 31.962 -2.015 -21.541 1.00 74.44 232 GLU A O 1
ATOM 1688 N N . ILE A 1 233 ? 31.509 -2.727 -19.454 1.00 82.25 233 ILE A N 1
ATOM 1689 C CA . ILE A 1 233 ? 30.260 -1.962 -19.289 1.00 82.25 233 ILE A CA 1
ATOM 1690 C C . ILE A 1 233 ? 30.534 -0.461 -19.261 1.00 82.25 233 ILE A C 1
ATOM 1692 O O . ILE A 1 233 ? 29.874 0.287 -19.980 1.00 82.25 233 ILE A O 1
ATOM 1696 N N . GLY A 1 234 ? 31.512 -0.016 -18.465 1.00 85.62 234 GLY A N 1
ATOM 1697 C CA . GLY A 1 234 ? 31.872 1.401 -18.378 1.00 85.62 234 GLY A CA 1
ATOM 1698 C C . GLY A 1 234 ? 32.284 1.983 -19.733 1.00 85.62 234 GLY A C 1
ATOM 1699 O O . GLY A 1 234 ? 31.737 2.995 -20.160 1.00 85.62 234 GLY A O 1
ATOM 1700 N N . GLU A 1 235 ? 33.180 1.298 -20.453 1.00 89.19 235 GLU A N 1
ATOM 1701 C CA . GLU A 1 235 ? 33.656 1.746 -21.770 1.00 89.19 235 GLU A CA 1
ATOM 1702 C C . GLU A 1 235 ? 32.523 1.786 -22.811 1.00 89.19 235 GLU A C 1
ATOM 1704 O O . GLU A 1 235 ? 32.406 2.747 -23.573 1.00 89.19 235 GLU A O 1
ATOM 1709 N N . ALA A 1 236 ? 31.661 0.764 -22.845 1.00 89.88 236 ALA A N 1
ATOM 1710 C CA . ALA A 1 236 ? 30.532 0.725 -23.772 1.00 89.88 236 ALA A CA 1
ATOM 1711 C C . ALA A 1 236 ? 29.477 1.797 -23.452 1.00 89.88 236 ALA A C 1
ATOM 1713 O O . ALA A 1 236 ? 28.978 2.453 -24.369 1.00 89.88 236 ALA A O 1
ATOM 1714 N N . ASN A 1 237 ? 29.192 2.038 -22.171 1.00 92.50 237 ASN A N 1
ATOM 1715 C CA . ASN A 1 237 ? 28.285 3.099 -21.738 1.00 92.50 237 ASN A CA 1
ATOM 1716 C C . ASN A 1 237 ? 28.818 4.491 -22.104 1.00 92.50 237 ASN A C 1
ATOM 1718 O O . ASN A 1 237 ? 28.047 5.320 -22.579 1.00 92.50 237 ASN A O 1
ATOM 1722 N N . ASP A 1 238 ? 30.123 4.736 -21.959 1.00 92.25 238 ASP A N 1
ATOM 1723 C CA . ASP A 1 238 ? 30.749 6.004 -22.352 1.00 92.25 238 ASP A CA 1
ATOM 1724 C C . ASP A 1 238 ? 30.625 6.260 -23.863 1.00 92.25 238 ASP A C 1
ATOM 1726 O O . ASP A 1 238 ? 30.331 7.381 -24.288 1.00 92.25 238 ASP A O 1
ATOM 1730 N N . VAL A 1 239 ? 30.810 5.222 -24.688 1.00 93.56 239 VAL A N 1
ATOM 1731 C CA . VAL A 1 239 ? 30.635 5.302 -26.149 1.00 93.56 239 VAL A CA 1
ATOM 1732 C C . VAL A 1 239 ? 29.194 5.655 -26.512 1.00 93.56 239 VAL A C 1
ATOM 1734 O O . VAL A 1 239 ? 28.960 6.556 -27.321 1.00 93.56 239 VAL A O 1
ATOM 1737 N N . LEU A 1 240 ? 28.228 4.964 -25.911 1.00 92.88 240 LEU A N 1
ATOM 1738 C CA . LEU A 1 240 ? 26.807 5.201 -26.149 1.00 92.88 240 LEU A CA 1
ATOM 1739 C C . LEU A 1 240 ? 26.387 6.605 -25.672 1.00 92.88 240 LEU A C 1
ATOM 1741 O O . LEU A 1 240 ? 25.738 7.341 -26.418 1.00 92.88 240 LEU A O 1
ATOM 1745 N N . ALA A 1 241 ? 26.850 7.037 -24.498 1.00 92.75 241 ALA A N 1
ATOM 1746 C CA . ALA A 1 241 ? 26.608 8.382 -23.982 1.00 92.75 241 ALA A CA 1
ATOM 1747 C C . ALA A 1 241 ? 27.222 9.468 -24.883 1.00 92.75 241 ALA A C 1
ATOM 1749 O O . ALA A 1 241 ? 26.587 10.490 -25.150 1.00 92.75 241 ALA A O 1
ATOM 1750 N N . ALA A 1 242 ? 28.426 9.243 -25.422 1.00 94.00 242 ALA A N 1
ATOM 1751 C CA . ALA A 1 242 ? 29.056 10.150 -26.383 1.00 94.00 242 ALA A CA 1
ATOM 1752 C C . ALA A 1 242 ? 28.279 10.251 -27.710 1.00 94.00 242 ALA A C 1
ATOM 1754 O O . ALA A 1 242 ? 28.323 11.293 -28.369 1.00 94.00 242 ALA A O 1
ATOM 1755 N N . ALA A 1 243 ? 27.540 9.202 -28.080 1.00 92.06 243 ALA A N 1
ATOM 1756 C CA . ALA A 1 243 ? 26.606 9.203 -29.204 1.00 92.06 243 ALA A CA 1
ATOM 1757 C C . ALA A 1 243 ? 25.240 9.844 -28.869 1.00 92.06 243 ALA A C 1
ATOM 1759 O O . ALA A 1 243 ? 24.390 9.964 -29.750 1.00 92.06 243 ALA A O 1
ATOM 1760 N N . GLY A 1 244 ? 25.039 10.302 -27.628 1.00 92.50 244 GLY A N 1
ATOM 1761 C CA . GLY A 1 244 ? 23.806 10.941 -27.167 1.00 92.50 244 GLY A CA 1
ATOM 1762 C C . GLY A 1 244 ? 22.705 9.966 -26.746 1.00 92.50 244 GLY A C 1
ATOM 1763 O O . GLY A 1 244 ? 21.549 10.378 -26.673 1.00 92.50 244 GLY A O 1
ATOM 1764 N N . ILE A 1 245 ? 23.048 8.700 -26.496 1.00 91.88 245 ILE A N 1
ATOM 1765 C CA . ILE A 1 245 ? 22.127 7.666 -26.014 1.00 91.88 245 ILE A CA 1
ATOM 1766 C C . ILE A 1 245 ? 22.109 7.718 -24.484 1.00 91.88 245 ILE A C 1
ATOM 1768 O O . ILE A 1 245 ? 23.160 7.659 -23.843 1.00 91.88 245 ILE A O 1
ATOM 1772 N N . ASP A 1 246 ? 20.923 7.847 -23.894 1.00 87.69 246 ASP A N 1
ATOM 1773 C CA . ASP A 1 246 ? 20.750 7.884 -22.444 1.00 87.69 246 ASP A CA 1
ATOM 1774 C C . ASP A 1 246 ? 20.773 6.458 -21.893 1.00 87.69 246 ASP A C 1
ATOM 1776 O O . ASP A 1 246 ? 19.829 5.697 -22.068 1.00 87.69 246 ASP A O 1
ATOM 1780 N N . ILE A 1 247 ? 21.848 6.076 -21.209 1.00 84.12 247 ILE A N 1
ATOM 1781 C CA . ILE A 1 247 ? 22.016 4.706 -20.702 1.00 84.12 247 ILE A CA 1
ATOM 1782 C C . ILE A 1 247 ? 20.980 4.342 -19.640 1.00 84.12 247 ILE A C 1
ATOM 1784 O O . ILE A 1 247 ? 20.652 3.173 -19.496 1.00 84.12 247 ILE A O 1
ATOM 1788 N N . ALA A 1 248 ? 20.446 5.322 -18.908 1.00 78.50 248 ALA A N 1
ATOM 1789 C CA . ALA A 1 248 ? 19.443 5.058 -17.883 1.00 78.50 248 ALA A CA 1
ATOM 1790 C C . ALA A 1 248 ? 18.047 4.821 -18.476 1.00 78.50 248 ALA A C 1
ATOM 1792 O O . ALA A 1 248 ? 17.166 4.319 -17.782 1.00 78.50 248 ALA A O 1
ATOM 1793 N N . ARG A 1 249 ? 17.829 5.217 -19.736 1.00 83.38 249 ARG A N 1
ATOM 1794 C CA . ARG A 1 249 ? 16.498 5.234 -20.351 1.00 83.38 249 ARG A CA 1
ATOM 1795 C C . ARG A 1 249 ? 16.421 4.454 -21.647 1.00 83.38 249 ARG A C 1
ATOM 1797 O O . ARG A 1 249 ? 15.428 3.798 -21.878 1.00 83.38 249 ARG A O 1
ATOM 1804 N N . ASP A 1 250 ? 17.431 4.489 -22.497 1.00 86.81 250 ASP A N 1
ATOM 1805 C CA . ASP A 1 250 ? 17.343 3.980 -23.869 1.00 86.81 250 ASP A CA 1
ATOM 1806 C C . ASP A 1 250 ? 17.795 2.530 -24.003 1.00 86.81 250 ASP A C 1
ATOM 1808 O O . ASP A 1 250 ? 17.397 1.838 -24.945 1.00 86.81 250 ASP A O 1
ATOM 1812 N N . VAL A 1 251 ? 18.623 2.065 -23.068 1.00 89.75 251 VAL A N 1
ATOM 1813 C CA . VAL A 1 251 ? 19.213 0.730 -23.095 1.00 89.75 251 VAL A CA 1
ATOM 1814 C C . VAL A 1 251 ? 19.264 0.131 -21.697 1.00 89.75 251 VAL A C 1
ATOM 1816 O O . VAL A 1 251 ? 19.360 0.853 -20.715 1.00 89.75 251 VAL A O 1
ATOM 1819 N N . ILE A 1 252 ? 19.245 -1.197 -21.597 1.00 87.31 252 ILE A N 1
ATOM 1820 C CA . ILE A 1 252 ? 19.432 -1.893 -20.316 1.00 87.31 252 ILE A CA 1
ATOM 1821 C C . ILE A 1 252 ? 20.604 -2.864 -20.466 1.00 87.31 252 ILE A C 1
ATOM 1823 O O . ILE A 1 252 ? 20.476 -3.842 -21.214 1.00 87.31 252 ILE A O 1
ATOM 1827 N N . PRO A 1 253 ? 21.753 -2.608 -19.812 1.00 87.75 253 PRO A N 1
ATOM 1828 C CA . PRO A 1 253 ? 22.887 -3.517 -19.859 1.00 87.75 253 PRO A CA 1
ATOM 1829 C C . PRO A 1 253 ? 22.571 -4.801 -19.090 1.00 87.75 253 PRO A C 1
ATOM 1831 O O . PRO A 1 253 ? 21.988 -4.775 -18.008 1.00 87.75 253 PRO A O 1
ATOM 1834 N N . PHE A 1 254 ? 22.996 -5.939 -19.626 1.00 84.00 254 PHE A N 1
ATOM 1835 C CA . PHE A 1 254 ? 22.882 -7.222 -18.945 1.00 84.00 254 PHE A CA 1
ATOM 1836 C C . PHE A 1 254 ? 23.986 -8.189 -19.380 1.00 84.00 254 PHE A C 1
ATOM 1838 O O . PHE A 1 254 ? 24.618 -8.037 -20.429 1.00 84.00 254 PHE A O 1
ATOM 1845 N N . MET A 1 255 ? 24.203 -9.225 -18.572 1.00 82.38 255 MET A N 1
ATOM 1846 C CA . MET A 1 255 ? 25.160 -10.283 -18.885 1.00 82.38 255 MET A CA 1
ATOM 1847 C C . MET A 1 255 ? 24.456 -11.453 -19.569 1.00 82.38 255 MET A C 1
ATOM 1849 O O . MET A 1 255 ? 23.732 -12.224 -18.935 1.00 82.38 255 MET A O 1
ATOM 1853 N N . ASP A 1 256 ? 24.698 -11.632 -20.867 1.00 79.06 256 ASP A N 1
ATOM 1854 C CA . ASP A 1 256 ? 24.096 -12.719 -21.631 1.00 79.06 256 ASP A CA 1
ATOM 1855 C C . ASP A 1 256 ? 24.830 -14.041 -21.363 1.00 79.06 256 ASP A C 1
ATOM 1857 O O . ASP A 1 256 ? 25.834 -14.393 -21.994 1.00 79.06 256 ASP A O 1
ATOM 1861 N N . ARG A 1 257 ? 24.296 -14.823 -20.421 1.00 76.94 257 ARG A N 1
ATOM 1862 C CA . ARG A 1 257 ? 24.823 -16.154 -20.083 1.00 76.94 257 ARG A CA 1
ATOM 1863 C C . ARG A 1 257 ? 24.740 -17.142 -21.248 1.00 76.94 257 ARG A C 1
ATOM 1865 O O . ARG A 1 257 ? 25.567 -18.051 -21.313 1.00 76.94 257 ARG A O 1
ATOM 1872 N N . SER A 1 258 ? 23.813 -16.961 -22.193 1.00 74.88 258 SER A N 1
ATOM 1873 C CA . SER A 1 258 ? 23.697 -17.839 -23.367 1.00 74.88 258 SER A CA 1
ATOM 1874 C C . SER A 1 258 ? 24.880 -17.692 -24.329 1.00 74.88 258 SER A C 1
ATOM 1876 O O . SER A 1 258 ? 25.204 -18.627 -25.061 1.00 74.88 258 SER A O 1
ATOM 1878 N N . THR A 1 259 ? 25.577 -16.552 -24.280 1.00 71.62 259 THR A N 1
ATOM 1879 C CA . THR A 1 259 ? 26.777 -16.272 -25.083 1.00 71.62 259 THR A CA 1
ATOM 1880 C C . THR A 1 259 ? 28.075 -16.411 -24.283 1.00 71.62 259 THR A C 1
ATOM 1882 O O . THR A 1 259 ? 29.126 -15.929 -24.706 1.00 71.62 259 THR A O 1
ATOM 1885 N N . GLY A 1 260 ? 28.027 -17.107 -23.141 1.00 75.56 260 GLY A N 1
ATOM 1886 C CA . GLY A 1 260 ? 29.184 -17.302 -22.268 1.00 75.56 260 GLY A CA 1
ATOM 1887 C C . GLY A 1 260 ? 29.436 -16.144 -21.302 1.00 75.56 260 GLY A C 1
ATOM 1888 O O . GLY A 1 260 ? 30.559 -16.001 -20.833 1.00 75.56 260 GLY A O 1
ATOM 1889 N N . GLY A 1 261 ? 28.413 -15.332 -21.002 1.00 75.31 261 GLY A N 1
ATOM 1890 C CA . GLY A 1 261 ? 28.524 -14.201 -20.081 1.00 75.31 261 GLY A CA 1
ATOM 1891 C C . GLY A 1 261 ? 29.181 -12.989 -20.731 1.00 75.31 261 GLY A C 1
ATOM 1892 O O . GLY A 1 261 ? 30.029 -12.358 -20.110 1.00 75.31 261 GLY A O 1
ATOM 1893 N N . ARG A 1 262 ? 28.833 -12.685 -21.986 1.00 81.38 262 ARG A N 1
ATOM 1894 C CA . ARG A 1 262 ? 29.244 -11.432 -22.635 1.00 81.38 262 ARG A CA 1
ATOM 1895 C C . ARG A 1 262 ? 28.243 -10.327 -22.316 1.00 81.38 262 ARG A C 1
ATOM 1897 O O . ARG A 1 262 ? 27.055 -10.603 -22.150 1.00 81.38 262 ARG A O 1
ATOM 1904 N N . LEU A 1 263 ? 28.727 -9.089 -22.278 1.00 86.19 263 LEU A N 1
ATOM 1905 C CA . LEU A 1 263 ? 27.867 -7.917 -22.183 1.00 86.19 263 LEU A CA 1
ATOM 1906 C C . LEU A 1 263 ? 26.924 -7.846 -23.388 1.00 86.19 263 LEU A C 1
ATOM 1908 O O . LEU A 1 263 ? 27.339 -8.034 -24.538 1.00 86.19 263 LEU A O 1
ATOM 1912 N N . ALA A 1 264 ? 25.665 -7.542 -23.111 1.00 88.31 264 ALA A N 1
ATOM 1913 C CA . ALA A 1 264 ? 24.666 -7.211 -24.104 1.00 88.31 264 ALA A CA 1
ATOM 1914 C C . ALA A 1 264 ? 23.735 -6.104 -23.590 1.00 88.31 264 ALA A C 1
ATOM 1916 O O . ALA A 1 264 ? 23.689 -5.825 -22.393 1.00 88.31 264 ALA A O 1
ATOM 1917 N N . TYR A 1 265 ? 22.990 -5.485 -24.502 1.00 89.88 265 TYR A N 1
ATOM 1918 C CA . TYR A 1 265 ? 22.005 -4.453 -24.186 1.00 89.88 265 TYR A CA 1
ATOM 1919 C C . TYR A 1 265 ? 20.624 -4.850 -24.691 1.00 89.88 265 TYR A C 1
ATOM 1921 O O . TYR A 1 265 ? 20.484 -5.292 -25.836 1.00 89.88 265 TYR A O 1
ATOM 1929 N N . PHE A 1 266 ? 19.606 -4.657 -23.854 1.00 89.50 266 PHE A N 1
ATOM 1930 C CA . PHE A 1 266 ? 18.233 -4.558 -24.334 1.00 89.50 266 PHE A CA 1
ATOM 1931 C C . PHE A 1 266 ? 17.982 -3.169 -24.891 1.00 89.50 266 PHE A C 1
ATOM 1933 O O . PHE A 1 266 ? 18.346 -2.177 -24.264 1.00 89.50 266 PHE A O 1
ATOM 1940 N N . VAL A 1 267 ? 17.363 -3.116 -26.063 1.00 91.31 267 VAL A N 1
ATOM 1941 C CA . VAL A 1 267 ? 17.083 -1.878 -26.793 1.00 91.31 267 VAL A CA 1
ATOM 1942 C C . VAL A 1 267 ? 15.696 -1.948 -27.422 1.00 91.31 267 VAL A C 1
ATOM 1944 O O . VAL A 1 267 ? 15.199 -3.038 -27.719 1.00 91.31 267 VAL A O 1
ATOM 1947 N N . GLY A 1 268 ? 15.083 -0.791 -27.664 1.00 89.38 268 GLY A N 1
ATOM 1948 C CA . GLY A 1 268 ? 13.856 -0.711 -28.455 1.00 89.38 268 GLY A CA 1
ATOM 1949 C C . GLY A 1 268 ? 14.112 -1.002 -29.937 1.00 89.38 268 GLY A C 1
ATOM 1950 O O . GLY A 1 268 ? 15.201 -0.746 -30.455 1.00 89.38 268 GLY A O 1
ATOM 1951 N N . GLU A 1 269 ? 13.098 -1.512 -30.641 1.00 89.31 269 GLU A N 1
ATOM 1952 C CA . GLU A 1 269 ? 13.195 -1.850 -32.072 1.00 89.31 269 GLU A CA 1
ATOM 1953 C C . GLU A 1 269 ? 13.624 -0.653 -32.938 1.00 89.31 269 GLU A C 1
ATOM 1955 O O . GLU A 1 269 ? 14.428 -0.811 -33.857 1.00 89.31 269 GLU A O 1
ATOM 1960 N N . SER A 1 270 ? 13.144 0.551 -32.610 1.00 86.94 270 SER A N 1
ATOM 1961 C CA . SER A 1 270 ? 13.473 1.798 -33.314 1.00 86.94 270 SER A CA 1
ATOM 1962 C C . SER A 1 270 ? 14.956 2.156 -33.276 1.00 86.94 270 SER A C 1
ATOM 1964 O O . SER A 1 270 ? 15.475 2.719 -34.241 1.00 86.94 270 SER A O 1
ATOM 1966 N N . ASP A 1 271 ? 15.634 1.827 -32.178 1.00 88.31 271 ASP A N 1
ATOM 1967 C CA . ASP A 1 271 ? 16.985 2.307 -31.881 1.00 88.31 271 ASP A CA 1
ATOM 1968 C C . ASP A 1 271 ? 18.048 1.223 -32.089 1.00 88.31 271 ASP A C 1
ATOM 1970 O O . ASP A 1 271 ? 19.237 1.528 -32.201 1.00 88.31 271 ASP A O 1
ATOM 1974 N N . ALA A 1 272 ? 17.621 -0.036 -32.228 1.00 92.38 272 ALA A N 1
ATOM 1975 C CA . ALA A 1 272 ? 18.488 -1.205 -32.306 1.00 92.38 272 ALA A CA 1
ATOM 1976 C C . ALA A 1 272 ? 19.605 -1.077 -33.346 1.00 92.38 272 ALA A C 1
ATOM 1978 O O . ALA A 1 272 ? 20.771 -1.268 -33.014 1.00 92.38 272 ALA A O 1
ATOM 1979 N N . ALA A 1 273 ? 19.267 -0.700 -34.582 1.00 93.25 273 ALA A N 1
ATOM 1980 C CA . ALA A 1 273 ? 20.247 -0.596 -35.663 1.00 93.25 273 ALA A CA 1
ATOM 1981 C C . ALA A 1 273 ? 21.286 0.513 -35.414 1.00 93.25 273 ALA A C 1
ATOM 1983 O O . ALA A 1 273 ? 22.463 0.351 -35.732 1.00 93.25 273 ALA A O 1
ATOM 1984 N N . THR A 1 274 ? 20.862 1.639 -34.835 1.00 93.75 274 THR A N 1
ATOM 1985 C CA . THR A 1 274 ? 21.747 2.774 -34.528 1.00 93.75 274 THR A CA 1
ATOM 1986 C C . THR A 1 274 ? 22.710 2.424 -33.396 1.00 93.75 274 THR A C 1
ATOM 1988 O O . THR A 1 274 ? 23.910 2.699 -33.487 1.00 93.75 274 THR A O 1
ATOM 1991 N N . ILE A 1 275 ? 22.187 1.799 -32.341 1.00 93.38 275 ILE A N 1
ATOM 1992 C CA . ILE A 1 275 ? 22.957 1.377 -31.170 1.00 93.38 275 ILE A CA 1
ATOM 1993 C C . ILE A 1 275 ? 23.943 0.272 -31.563 1.00 93.38 275 ILE A C 1
ATOM 1995 O O . ILE A 1 275 ? 25.129 0.373 -31.250 1.00 93.38 275 ILE A O 1
ATOM 1999 N N . GLU A 1 276 ? 23.486 -0.739 -32.308 1.00 94.69 276 GLU A N 1
ATOM 2000 C CA . GLU A 1 276 ? 24.338 -1.818 -32.815 1.00 94.69 276 GLU A CA 1
ATOM 2001 C C . GLU A 1 276 ? 25.492 -1.259 -33.650 1.00 94.69 276 GLU A C 1
ATOM 2003 O O . GLU A 1 276 ? 26.650 -1.579 -33.387 1.00 94.69 276 GLU A O 1
ATOM 2008 N N . GLN A 1 277 ? 25.205 -0.368 -34.606 1.00 95.25 277 GLN A N 1
ATOM 2009 C CA . GLN A 1 277 ? 26.245 0.221 -35.448 1.00 95.25 277 GLN A CA 1
ATOM 2010 C C . GLN A 1 277 ? 27.253 1.033 -34.627 1.00 95.25 277 GLN A C 1
ATOM 2012 O O . GLN A 1 277 ? 28.452 0.930 -34.866 1.00 95.25 277 GLN A O 1
ATOM 2017 N N . THR A 1 278 ? 26.788 1.791 -33.632 1.00 95.25 278 THR A N 1
ATOM 2018 C CA . THR A 1 278 ? 27.650 2.597 -32.755 1.00 95.25 278 THR A CA 1
ATOM 2019 C C . THR A 1 278 ? 28.609 1.714 -31.951 1.00 95.25 278 THR A C 1
ATOM 2021 O O . THR A 1 278 ? 29.804 2.003 -31.863 1.00 95.25 278 THR A O 1
ATOM 2024 N N . LEU A 1 279 ? 28.114 0.599 -31.411 1.00 93.81 279 LEU A N 1
ATOM 2025 C CA . LEU A 1 279 ? 28.941 -0.366 -30.689 1.00 93.81 279 LEU A CA 1
ATOM 2026 C C . LEU A 1 279 ? 29.907 -1.108 -31.623 1.00 93.81 279 LEU A C 1
ATOM 2028 O O . LEU A 1 279 ? 31.072 -1.295 -31.275 1.00 93.81 279 LEU A O 1
ATOM 2032 N N . VAL A 1 280 ? 29.471 -1.497 -32.822 1.00 95.25 280 VAL A N 1
ATOM 2033 C CA . VAL A 1 280 ? 30.341 -2.139 -33.821 1.00 95.25 280 VAL A CA 1
ATOM 2034 C C . VAL A 1 280 ? 31.443 -1.189 -34.294 1.00 95.25 280 VAL A C 1
ATOM 2036 O O . VAL A 1 280 ? 32.594 -1.612 -34.405 1.00 95.25 280 VAL A O 1
ATOM 2039 N N . ASP A 1 281 ? 31.139 0.088 -34.514 1.00 94.50 281 ASP A N 1
ATOM 2040 C CA . ASP A 1 281 ? 32.125 1.086 -34.940 1.00 94.50 281 ASP A CA 1
ATOM 2041 C C . ASP A 1 281 ? 33.206 1.319 -33.873 1.00 94.50 281 ASP A C 1
ATOM 2043 O O . ASP A 1 281 ? 34.379 1.502 -34.210 1.00 94.50 281 ASP A O 1
ATOM 2047 N N . ALA A 1 282 ? 32.834 1.277 -32.591 1.00 92.75 282 ALA A N 1
ATOM 2048 C CA . ALA A 1 282 ? 33.764 1.466 -31.481 1.00 92.75 282 ALA A CA 1
ATOM 2049 C C . ALA A 1 282 ? 34.574 0.202 -31.137 1.00 92.75 282 ALA A C 1
ATOM 2051 O O . ALA A 1 282 ? 35.777 0.285 -30.877 1.00 92.75 282 ALA A O 1
ATOM 2052 N N . PHE A 1 283 ? 33.939 -0.973 -31.142 1.00 91.50 283 PHE A N 1
ATOM 2053 C CA . PHE A 1 283 ? 34.511 -2.202 -30.576 1.00 91.50 283 PHE A CA 1
ATOM 2054 C C . PHE A 1 283 ? 34.821 -3.299 -31.607 1.00 91.50 283 PHE A C 1
ATOM 2056 O O . PHE A 1 283 ? 35.518 -4.267 -31.278 1.00 91.50 283 PHE A O 1
ATOM 2063 N N . GLY A 1 284 ? 34.338 -3.175 -32.847 1.00 92.50 284 GLY A N 1
ATOM 2064 C CA . GLY A 1 284 ? 34.480 -4.189 -33.893 1.00 92.50 284 GLY A CA 1
ATOM 2065 C C . GLY A 1 284 ? 33.912 -5.543 -33.460 1.00 92.50 284 GLY A C 1
ATOM 2066 O O . GLY A 1 284 ? 32.822 -5.626 -32.903 1.00 92.50 284 GLY A O 1
ATOM 2067 N N . ASP A 1 285 ? 34.685 -6.616 -33.641 1.00 88.31 285 ASP A N 1
ATOM 2068 C CA . ASP A 1 285 ? 34.282 -7.989 -33.279 1.00 88.31 285 ASP A CA 1
ATOM 2069 C C . ASP A 1 285 ? 34.029 -8.193 -31.767 1.00 88.31 285 ASP A C 1
ATOM 2071 O O . ASP A 1 285 ? 33.439 -9.196 -31.346 1.00 88.31 285 ASP A O 1
ATOM 2075 N N . ARG A 1 286 ? 34.487 -7.252 -30.927 1.00 88.00 286 ARG A N 1
ATOM 2076 C CA . ARG A 1 286 ? 34.253 -7.268 -29.477 1.00 88.00 286 ARG A CA 1
ATOM 2077 C C . ARG A 1 286 ? 32.962 -6.568 -29.062 1.00 88.00 286 ARG A C 1
ATOM 2079 O O . ARG A 1 286 ? 32.680 -6.572 -27.869 1.00 88.00 286 ARG A O 1
ATOM 2086 N N . ALA A 1 287 ? 32.202 -5.997 -29.999 1.00 88.25 287 ALA A N 1
ATOM 2087 C CA . ALA A 1 287 ? 30.986 -5.259 -29.684 1.00 88.25 287 ALA A CA 1
ATOM 2088 C C . ALA A 1 287 ? 30.054 -6.049 -28.747 1.00 88.25 287 ALA A C 1
ATOM 2090 O O . ALA A 1 287 ? 29.889 -7.267 -28.932 1.00 88.25 287 ALA A O 1
ATOM 2091 N N . PRO A 1 288 ? 29.471 -5.381 -27.733 1.00 90.25 288 PRO A N 1
ATOM 2092 C CA . PRO A 1 288 ? 28.409 -5.962 -26.929 1.00 90.25 288 PRO A CA 1
ATOM 2093 C C . PRO A 1 288 ? 27.253 -6.448 -27.804 1.00 90.25 288 PRO A C 1
ATOM 2095 O O . PRO A 1 288 ? 26.964 -5.876 -28.856 1.00 90.25 288 PRO A O 1
ATOM 2098 N N . GLY A 1 289 ? 26.593 -7.520 -27.370 1.00 89.56 289 GLY A N 1
ATOM 2099 C CA . GLY A 1 289 ? 25.419 -8.035 -28.070 1.00 89.56 289 GLY A CA 1
ATOM 2100 C C . GLY A 1 289 ? 24.228 -7.080 -27.964 1.00 89.56 289 GLY A C 1
ATOM 2101 O O . GLY A 1 289 ? 24.101 -6.343 -26.991 1.00 89.56 289 GLY A O 1
ATOM 2102 N N . ILE A 1 290 ? 23.313 -7.140 -28.928 1.00 91.00 290 ILE A N 1
ATOM 2103 C CA . ILE A 1 290 ? 22.035 -6.425 -28.867 1.00 91.00 290 ILE A CA 1
ATOM 2104 C C . ILE A 1 290 ? 20.885 -7.427 -28.798 1.00 91.00 290 ILE A C 1
ATOM 2106 O O . ILE A 1 290 ? 20.834 -8.405 -29.551 1.00 91.00 290 ILE A O 1
ATOM 2110 N N . ARG A 1 291 ? 19.943 -7.176 -27.889 1.00 89.06 291 ARG A N 1
ATOM 2111 C CA . ARG A 1 291 ? 18.642 -7.839 -27.830 1.00 89.06 291 ARG A CA 1
ATOM 2112 C C . ARG A 1 291 ? 17.558 -6.791 -28.012 1.00 89.06 291 ARG A C 1
ATOM 2114 O O . ARG A 1 291 ? 17.473 -5.839 -27.248 1.00 89.06 291 ARG A O 1
ATOM 2121 N N . VAL A 1 292 ? 16.718 -6.979 -29.019 1.00 89.19 292 VAL A N 1
ATOM 2122 C CA . VAL A 1 292 ? 15.554 -6.115 -29.212 1.00 89.19 292 VAL A CA 1
ATOM 2123 C C . VAL A 1 292 ? 14.461 -6.571 -28.255 1.00 89.19 292 VAL A C 1
ATOM 2125 O O . VAL A 1 292 ? 14.029 -7.724 -28.322 1.00 89.19 292 VAL A O 1
ATOM 2128 N N . ALA A 1 293 ? 14.061 -5.687 -27.348 1.00 83.31 293 ALA A N 1
ATOM 2129 C CA . ALA A 1 293 ? 12.936 -5.913 -26.457 1.00 83.31 293 ALA A CA 1
ATOM 2130 C C . ALA A 1 293 ? 11.620 -5.541 -27.170 1.00 83.31 293 ALA A C 1
ATOM 2132 O O . ALA A 1 293 ? 11.608 -4.599 -27.967 1.00 83.31 293 ALA A O 1
ATOM 2133 N N . PRO A 1 294 ? 10.504 -6.244 -26.887 1.00 84.19 294 PRO A N 1
ATOM 2134 C CA . PRO A 1 294 ? 9.180 -5.843 -27.373 1.00 84.19 294 PRO A CA 1
ATOM 2135 C C . PRO A 1 294 ? 8.754 -4.464 -26.854 1.00 84.19 294 PRO A C 1
ATOM 2137 O O . PRO A 1 294 ? 8.005 -3.756 -27.521 1.00 84.19 294 PRO A O 1
ATOM 2140 N N . TRP A 1 295 ? 9.261 -4.083 -25.680 1.00 87.81 295 TRP A N 1
ATOM 2141 C CA . TRP A 1 295 ? 9.027 -2.794 -25.047 1.00 87.81 295 TRP A CA 1
ATOM 2142 C C . TRP A 1 295 ? 10.275 -1.925 -25.167 1.00 87.81 295 TRP A C 1
ATOM 2144 O O . TRP A 1 295 ? 11.383 -2.364 -24.859 1.00 87.81 295 TRP A O 1
ATOM 2154 N N . ALA A 1 296 ? 10.109 -0.683 -25.617 1.00 89.88 296 ALA A N 1
ATOM 2155 C CA . ALA A 1 296 ? 11.214 0.264 -25.659 1.00 89.88 296 ALA A CA 1
ATOM 2156 C C . ALA A 1 296 ? 11.616 0.646 -24.221 1.00 89.88 296 ALA A C 1
ATOM 2158 O O . ALA A 1 296 ? 10.754 1.148 -23.494 1.00 89.88 296 ALA A O 1
ATOM 2159 N N . PRO A 1 297 ? 12.894 0.485 -23.815 1.00 89.88 297 PRO A N 1
ATOM 2160 C CA . PRO A 1 297 ? 13.337 0.809 -22.458 1.00 89.88 297 PRO A CA 1
ATOM 2161 C C . PRO A 1 297 ? 12.939 2.218 -22.004 1.00 89.88 297 PRO A C 1
ATOM 2163 O O . PRO A 1 297 ? 12.503 2.398 -20.869 1.00 89.88 297 PRO A O 1
ATOM 2166 N N . ARG A 1 298 ? 12.971 3.201 -22.920 1.00 90.62 298 ARG A N 1
ATOM 2167 C CA . ARG A 1 298 ? 12.630 4.592 -22.588 1.00 90.62 298 ARG A CA 1
ATOM 2168 C C . ARG A 1 298 ? 11.169 4.720 -22.192 1.00 90.62 298 ARG A C 1
ATOM 2170 O O . ARG A 1 298 ? 10.868 5.370 -21.200 1.00 90.62 298 ARG A O 1
ATOM 2177 N N . ALA A 1 299 ? 10.280 4.081 -22.948 1.00 91.81 299 ALA A N 1
ATOM 2178 C CA . ALA A 1 299 ? 8.852 4.107 -22.665 1.00 91.81 299 ALA A CA 1
ATOM 2179 C C . ALA A 1 299 ? 8.537 3.425 -21.324 1.00 91.81 299 ALA A C 1
ATOM 2181 O O . ALA A 1 299 ? 7.712 3.925 -20.568 1.00 91.81 299 ALA A O 1
ATOM 2182 N N . VAL A 1 300 ? 9.231 2.327 -21.001 1.00 91.19 300 VAL A N 1
ATOM 2183 C CA . VAL A 1 300 ? 9.096 1.638 -19.705 1.00 91.19 300 VAL A CA 1
ATOM 2184 C C . VAL A 1 300 ? 9.581 2.527 -18.557 1.00 91.19 300 VAL A C 1
ATOM 2186 O O . VAL A 1 300 ? 8.872 2.669 -17.566 1.00 91.19 300 VAL A O 1
ATOM 2189 N N . ALA A 1 301 ? 10.745 3.169 -18.695 1.00 89.31 301 ALA A N 1
ATOM 2190 C CA . ALA A 1 301 ? 11.278 4.078 -17.680 1.00 89.31 301 ALA A CA 1
ATOM 2191 C C . ALA A 1 301 ? 10.364 5.297 -17.458 1.00 89.31 301 ALA A C 1
ATOM 2193 O O . ALA A 1 301 ? 10.074 5.659 -16.321 1.00 89.31 301 ALA A O 1
ATOM 2194 N N . GLU A 1 302 ? 9.854 5.901 -18.536 1.00 92.62 302 GLU A N 1
ATOM 2195 C CA . GLU A 1 302 ? 8.896 7.011 -18.461 1.00 92.62 302 GLU A CA 1
ATOM 2196 C C . GLU A 1 302 ? 7.567 6.583 -17.819 1.00 92.62 302 GLU A C 1
ATOM 2198 O O . GLU A 1 302 ? 7.008 7.333 -17.017 1.00 92.62 302 GLU A O 1
ATOM 2203 N N . ALA A 1 303 ? 7.078 5.376 -18.121 1.00 93.81 303 ALA A N 1
ATOM 2204 C CA . ALA A 1 303 ? 5.891 4.822 -17.477 1.00 93.81 303 ALA A CA 1
ATOM 2205 C C . ALA A 1 303 ? 6.124 4.597 -15.977 1.00 93.81 303 ALA A C 1
ATOM 2207 O O . ALA A 1 303 ? 5.281 4.970 -15.164 1.00 93.81 303 ALA A O 1
ATOM 2208 N N . GLN A 1 304 ? 7.279 4.047 -15.592 1.00 92.31 304 GLN A N 1
ATOM 2209 C CA . GLN A 1 304 ? 7.634 3.858 -14.187 1.00 92.31 304 GLN A CA 1
ATOM 2210 C C . GLN A 1 304 ? 7.683 5.200 -13.441 1.00 92.31 304 GLN A C 1
ATOM 2212 O O . GLN A 1 304 ? 7.040 5.331 -12.400 1.00 92.31 304 GLN A O 1
ATOM 2217 N N . ASP A 1 305 ? 8.364 6.209 -14.000 1.00 91.50 305 ASP A N 1
ATOM 2218 C CA . ASP A 1 305 ? 8.430 7.570 -13.448 1.00 91.50 305 ASP A CA 1
ATOM 2219 C C . ASP A 1 305 ? 7.022 8.179 -13.276 1.00 91.50 305 ASP A C 1
ATOM 2221 O O . ASP A 1 305 ? 6.730 8.805 -12.254 1.00 91.50 305 ASP A O 1
ATOM 2225 N N . ALA A 1 306 ? 6.129 7.976 -14.252 1.00 94.06 306 ALA A N 1
ATOM 2226 C CA . ALA A 1 306 ? 4.756 8.480 -14.218 1.00 94.06 306 ALA A CA 1
ATOM 2227 C C . ALA A 1 306 ? 3.868 7.775 -13.179 1.00 94.06 306 ALA A C 1
ATOM 2229 O O . ALA A 1 306 ? 2.925 8.385 -12.678 1.00 94.06 306 ALA A O 1
ATOM 2230 N N . LEU A 1 307 ? 4.171 6.520 -12.837 1.00 93.44 307 LEU A N 1
ATOM 2231 C CA . LEU A 1 307 ? 3.443 5.736 -11.836 1.00 93.44 307 LEU A CA 1
ATOM 2232 C C . LEU A 1 307 ? 3.912 6.008 -10.402 1.00 93.44 307 LEU A C 1
ATOM 2234 O O . LEU A 1 307 ? 3.151 5.758 -9.470 1.00 93.44 307 LEU A O 1
ATOM 2238 N N . MET A 1 308 ? 5.115 6.561 -10.204 1.00 89.88 308 MET A N 1
ATOM 2239 C CA . MET A 1 308 ? 5.654 6.884 -8.873 1.00 89.88 308 MET A CA 1
ATOM 2240 C C . MET A 1 308 ? 4.694 7.687 -7.972 1.00 89.88 308 MET A C 1
ATOM 2242 O O . MET A 1 308 ? 4.626 7.378 -6.786 1.00 89.88 308 MET A O 1
ATOM 2246 N N . PRO A 1 309 ? 3.918 8.678 -8.460 1.00 90.50 309 PRO A N 1
ATOM 2247 C CA . PRO A 1 309 ? 2.949 9.398 -7.629 1.00 90.50 309 PRO A CA 1
ATOM 2248 C C . PRO A 1 309 ? 1.744 8.560 -7.180 1.00 90.50 309 PRO A C 1
ATOM 2250 O O . PRO A 1 309 ? 1.084 8.936 -6.216 1.00 90.50 309 PRO A O 1
ATOM 2253 N N . LEU A 1 310 ? 1.435 7.462 -7.883 1.00 87.62 310 LEU A N 1
ATOM 2254 C CA . LEU A 1 310 ? 0.399 6.503 -7.481 1.00 87.62 310 LEU A CA 1
ATOM 2255 C C . LEU A 1 310 ? 0.924 5.477 -6.471 1.00 87.62 310 LEU A C 1
ATOM 2257 O O . LEU A 1 310 ? 0.134 4.762 -5.855 1.00 87.62 310 LEU A O 1
ATOM 2261 N N . MET A 1 311 ? 2.248 5.379 -6.319 1.00 86.25 311 MET A N 1
ATOM 2262 C CA . MET A 1 311 ? 2.859 4.513 -5.324 1.00 86.25 311 MET A CA 1
ATOM 2263 C C . MET A 1 311 ? 2.700 5.092 -3.923 1.00 86.25 311 MET A C 1
ATOM 2265 O O . MET A 1 311 ? 2.785 6.301 -3.701 1.00 86.25 311 MET A O 1
ATOM 2269 N N . GLY A 1 312 ? 2.558 4.193 -2.957 1.00 67.62 312 GLY A N 1
ATOM 2270 C CA . GLY A 1 312 ? 2.415 4.554 -1.556 1.00 67.62 312 GLY A CA 1
ATOM 2271 C C . GLY A 1 312 ? 0.963 4.661 -1.096 1.00 67.62 312 GLY A C 1
ATOM 2272 O O . GLY A 1 312 ? 0.005 4.584 -1.863 1.00 67.62 312 GLY A O 1
ATOM 2273 N N . GLY A 1 313 ? 0.821 4.782 0.220 1.00 59.38 313 GLY A N 1
ATOM 2274 C CA . GLY A 1 313 ? -0.437 4.606 0.934 1.00 59.38 313 GLY A CA 1
ATOM 2275 C C . GLY A 1 313 ? -0.342 3.455 1.930 1.00 59.38 313 GLY A C 1
ATOM 2276 O O . GLY A 1 313 ? 0.547 2.607 1.849 1.00 59.38 313 GLY A O 1
ATOM 2277 N N . GLU A 1 314 ? -1.260 3.439 2.892 1.00 57.69 314 GLU A N 1
ATOM 2278 C CA . GLU A 1 314 ? -1.497 2.263 3.730 1.00 57.69 314 GLU A CA 1
ATOM 2279 C C . GLU A 1 314 ? -1.758 1.053 2.820 1.00 57.69 314 GLU A C 1
ATOM 2281 O O . GLU A 1 314 ? -2.295 1.233 1.724 1.00 57.69 314 GLU A O 1
ATOM 2286 N N . ARG A 1 315 ? -1.375 -0.164 3.238 1.00 64.88 315 ARG A N 1
ATOM 2287 C CA . ARG A 1 315 ? -1.570 -1.421 2.481 1.00 64.88 315 ARG A CA 1
ATOM 2288 C C . ARG A 1 315 ? -3.053 -1.813 2.393 1.00 64.88 315 ARG A C 1
ATOM 2290 O O . ARG A 1 315 ? -3.464 -2.877 2.837 1.00 64.88 315 ARG A O 1
ATOM 2297 N N . ARG A 1 316 ? -3.856 -0.922 1.828 1.00 66.50 316 ARG A N 1
ATOM 2298 C CA . ARG A 1 316 ? -5.282 -1.060 1.571 1.00 66.50 316 ARG A CA 1
ATOM 2299 C C . ARG A 1 316 ? -5.508 -1.640 0.173 1.00 66.50 316 ARG A C 1
ATOM 2301 O O . ARG A 1 316 ? -4.625 -1.516 -0.681 1.00 66.50 316 ARG A O 1
ATOM 2308 N N . PRO A 1 317 ? -6.695 -2.199 -0.101 1.00 79.56 317 PRO A N 1
ATOM 2309 C CA . PRO A 1 317 ? -7.044 -2.655 -1.439 1.00 79.56 317 PRO A CA 1
ATOM 2310 C C . PRO A 1 317 ? -6.804 -1.584 -2.513 1.00 79.56 317 PRO A C 1
ATOM 2312 O O . PRO A 1 317 ? -7.218 -0.432 -2.369 1.00 79.56 317 PRO A O 1
ATOM 2315 N N . GLY A 1 318 ? -6.121 -1.973 -3.588 1.00 83.75 318 GLY A N 1
ATOM 2316 C CA . GLY A 1 318 ? -5.694 -1.116 -4.692 1.00 83.75 318 GLY A CA 1
ATOM 2317 C C . GLY A 1 318 ? -4.367 -0.375 -4.482 1.00 83.75 318 GLY A C 1
ATOM 2318 O O . GLY A 1 318 ? -3.921 0.305 -5.403 1.00 83.75 318 GLY A O 1
ATOM 2319 N N . ALA A 1 319 ? -3.719 -0.481 -3.316 1.00 84.69 319 ALA A N 1
ATOM 2320 C CA . ALA A 1 319 ? -2.439 0.186 -3.073 1.00 84.69 319 ALA A CA 1
ATOM 2321 C C . ALA A 1 319 ? -1.303 -0.447 -3.890 1.00 84.69 319 ALA A C 1
ATOM 2323 O O . ALA A 1 319 ? -1.121 -1.667 -3.875 1.00 84.69 319 ALA A O 1
ATOM 2324 N N . ILE A 1 320 ? -0.503 0.394 -4.552 1.00 86.94 320 ILE A N 1
ATOM 2325 C CA . ILE A 1 320 ? 0.728 -0.012 -5.239 1.00 86.94 320 ILE A CA 1
ATOM 2326 C C . ILE A 1 320 ? 1.876 0.067 -4.230 1.00 86.94 320 ILE A C 1
ATOM 2328 O O . ILE A 1 320 ? 2.253 1.155 -3.785 1.00 86.94 320 ILE A O 1
ATOM 2332 N N . VAL A 1 321 ? 2.419 -1.093 -3.861 1.00 83.00 321 VAL A N 1
ATOM 2333 C CA . VAL A 1 321 ? 3.458 -1.227 -2.822 1.00 83.00 321 VAL A CA 1
ATOM 2334 C C . VAL A 1 321 ? 4.839 -1.517 -3.394 1.00 83.00 321 VAL A C 1
ATOM 2336 O O . VAL A 1 321 ? 5.842 -1.338 -2.710 1.00 83.00 321 VAL A O 1
ATOM 2339 N N . GLU A 1 322 ? 4.891 -1.942 -4.651 1.00 85.38 322 GLU A N 1
ATOM 2340 C CA . GLU A 1 322 ? 6.125 -2.241 -5.357 1.00 85.38 322 GLU A CA 1
ATOM 2341 C C . GLU A 1 322 ? 5.979 -1.847 -6.824 1.00 85.38 322 GLU A C 1
ATOM 2343 O O . GLU A 1 322 ? 4.912 -1.987 -7.423 1.00 85.38 322 GLU A O 1
ATOM 2348 N N . SER A 1 323 ? 7.066 -1.347 -7.397 1.00 87.50 323 SER A N 1
ATOM 2349 C CA . SER A 1 323 ? 7.186 -1.096 -8.826 1.00 87.50 323 SER A CA 1
ATOM 2350 C C . SER A 1 323 ? 8.574 -1.529 -9.255 1.00 87.50 323 SER A C 1
ATOM 2352 O O . SER A 1 323 ? 9.572 -1.024 -8.734 1.00 87.50 323 SER A O 1
ATOM 2354 N N . THR A 1 324 ? 8.639 -2.478 -10.181 1.00 83.06 324 THR A N 1
ATOM 2355 C CA . THR A 1 324 ? 9.901 -2.913 -10.775 1.00 83.06 324 THR A CA 1
ATOM 2356 C C . THR A 1 324 ? 9.883 -2.655 -12.275 1.00 83.06 324 THR A C 1
ATOM 2358 O O . THR A 1 324 ? 8.953 -3.027 -12.993 1.00 83.06 324 THR A O 1
ATOM 2361 N N . GLY A 1 325 ? 10.925 -1.966 -12.736 1.00 71.44 325 GLY A N 1
ATOM 2362 C CA . GLY A 1 325 ? 11.230 -1.777 -14.148 1.00 71.44 325 GLY A CA 1
ATOM 2363 C C . GLY A 1 325 ? 12.262 -2.798 -14.614 1.00 71.44 325 GLY A C 1
ATOM 2364 O O . GLY A 1 325 ? 13.036 -3.339 -13.823 1.00 71.44 325 GLY A O 1
ATOM 2365 N N . GLY A 1 326 ? 12.283 -3.070 -15.913 1.00 74.31 326 GLY A N 1
ATOM 2366 C CA . GLY A 1 326 ? 13.237 -3.987 -16.519 1.00 74.31 326 GLY A CA 1
ATOM 2367 C C . GLY A 1 326 ? 13.128 -3.977 -18.042 1.00 74.31 326 GLY A C 1
ATOM 2368 O O . GLY A 1 326 ? 12.559 -3.052 -18.613 1.00 74.31 326 GLY A O 1
ATOM 2369 N N . PRO A 1 327 ? 13.648 -5.006 -18.729 1.00 75.88 327 PRO A N 1
ATOM 2370 C CA . PRO A 1 327 ? 13.482 -5.157 -20.179 1.00 75.88 327 PRO A CA 1
ATOM 2371 C C . PRO A 1 327 ? 12.053 -5.555 -20.608 1.00 75.88 327 PRO A C 1
ATOM 2373 O O . PRO A 1 327 ? 11.796 -5.715 -21.802 1.00 75.88 327 PRO A O 1
ATOM 2376 N N . GLY A 1 328 ? 11.150 -5.754 -19.643 1.00 85.81 328 GLY A N 1
ATOM 2377 C CA . GLY A 1 328 ? 9.718 -5.993 -19.829 1.00 85.81 328 GLY A CA 1
ATOM 2378 C C . GLY A 1 328 ? 8.866 -4.765 -19.472 1.00 85.81 328 GLY A C 1
ATOM 2379 O O . GLY A 1 328 ? 9.423 -3.696 -19.220 1.00 85.81 328 GLY A O 1
ATOM 2380 N N . PRO A 1 329 ? 7.528 -4.899 -19.420 1.00 90.88 329 PRO A N 1
ATOM 2381 C CA . PRO A 1 329 ? 6.667 -3.836 -18.908 1.00 90.88 329 PRO A CA 1
ATOM 2382 C C . PRO A 1 329 ? 6.964 -3.566 -17.426 1.00 90.88 329 PRO A C 1
ATOM 2384 O O . PRO A 1 329 ? 7.546 -4.402 -16.730 1.00 90.88 329 PRO A O 1
ATOM 2387 N N . VAL A 1 330 ? 6.517 -2.417 -16.925 1.00 92.75 330 VAL A N 1
ATOM 2388 C CA . VAL A 1 330 ? 6.556 -2.106 -15.493 1.00 92.75 330 VAL A CA 1
ATOM 2389 C C . VAL A 1 330 ? 5.675 -3.109 -14.749 1.00 92.75 330 VAL A C 1
ATOM 2391 O O . VAL A 1 330 ? 4.491 -3.258 -15.061 1.00 92.75 330 VAL A O 1
ATOM 2394 N N . ARG A 1 331 ? 6.241 -3.793 -13.755 1.00 93.75 331 ARG A N 1
ATOM 2395 C CA . ARG A 1 331 ? 5.498 -4.704 -12.880 1.00 93.75 331 ARG A CA 1
ATOM 2396 C C . ARG A 1 331 ? 5.096 -3.961 -11.620 1.00 93.75 331 ARG A C 1
ATOM 2398 O O . ARG A 1 331 ? 5.958 -3.486 -10.881 1.00 93.75 331 ARG A O 1
ATOM 2405 N N . LEU A 1 332 ? 3.795 -3.883 -11.368 1.00 93.50 332 LEU A N 1
ATOM 2406 C CA . LEU A 1 332 ? 3.244 -3.249 -10.176 1.00 93.50 332 LEU A CA 1
ATOM 2407 C C . LEU A 1 332 ? 2.783 -4.303 -9.175 1.00 93.50 332 LEU A C 1
ATOM 2409 O O . LEU A 1 332 ? 1.809 -5.008 -9.434 1.00 93.50 332 LEU A O 1
ATOM 2413 N N . GLY A 1 333 ? 3.437 -4.374 -8.019 1.00 91.56 333 GLY A N 1
ATOM 2414 C CA . GLY A 1 333 ? 2.928 -5.123 -6.874 1.00 91.56 333 GLY A CA 1
ATOM 2415 C C . GLY A 1 333 ? 1.752 -4.369 -6.263 1.00 91.56 333 GLY A C 1
ATOM 2416 O O . GLY A 1 333 ? 1.940 -3.279 -5.715 1.00 91.56 333 GLY A O 1
ATOM 2417 N N . MET A 1 334 ? 0.542 -4.920 -6.372 1.00 90.81 334 MET A N 1
ATOM 2418 C CA . MET A 1 334 ? -0.685 -4.252 -5.923 1.00 90.81 334 MET A CA 1
ATOM 2419 C C . MET A 1 334 ? -1.450 -5.111 -4.919 1.00 90.81 334 MET A C 1
ATOM 2421 O O . MET A 1 334 ? -1.806 -6.252 -5.216 1.00 90.81 334 MET A O 1
ATOM 2425 N N . VAL A 1 335 ? -1.734 -4.545 -3.746 1.00 85.50 335 VAL A N 1
ATOM 2426 C CA . VAL A 1 335 ? -2.519 -5.204 -2.695 1.00 85.50 335 VAL A CA 1
ATOM 2427 C C . VAL A 1 335 ? -3.982 -5.265 -3.113 1.00 85.50 335 VAL A C 1
ATOM 2429 O O . VAL A 1 335 ? -4.544 -4.219 -3.417 1.00 85.50 335 VAL A O 1
ATOM 2432 N N . ASP A 1 336 ? -4.582 -6.459 -3.137 1.00 85.38 336 ASP A N 1
ATOM 2433 C CA . ASP A 1 336 ? -5.991 -6.702 -3.502 1.00 85.38 336 ASP A CA 1
ATOM 2434 C C . ASP A 1 336 ? -6.509 -5.762 -4.607 1.00 85.38 336 ASP A C 1
ATOM 2436 O O . ASP A 1 336 ? -7.269 -4.828 -4.320 1.00 85.38 336 ASP A O 1
ATOM 2440 N N . PRO A 1 337 ? -6.076 -5.956 -5.869 1.00 91.00 337 PRO A N 1
ATOM 2441 C CA . PRO A 1 337 ? -6.349 -5.015 -6.947 1.00 91.00 337 PRO A CA 1
ATOM 2442 C C . PRO A 1 337 ? -7.825 -4.630 -7.043 1.00 91.00 337 PRO A C 1
ATOM 2444 O O . PRO A 1 337 ? -8.712 -5.484 -7.022 1.00 91.00 337 PRO A O 1
ATOM 2447 N N . THR A 1 338 ? -8.095 -3.336 -7.194 1.00 91.38 338 THR A N 1
ATOM 2448 C CA . THR A 1 338 ? -9.451 -2.807 -7.370 1.00 91.38 338 THR A CA 1
ATOM 2449 C C . THR A 1 338 ? -9.614 -2.237 -8.772 1.00 91.38 338 THR A C 1
ATOM 2451 O O . THR A 1 338 ? -8.647 -1.815 -9.400 1.00 91.38 338 THR A O 1
ATOM 2454 N N . ARG A 1 339 ? -10.856 -2.191 -9.272 1.00 93.31 339 ARG A N 1
ATOM 2455 C CA . ARG A 1 339 ? -11.169 -1.553 -10.566 1.00 93.31 339 ARG A CA 1
ATOM 2456 C C . ARG A 1 339 ? -10.673 -0.110 -10.616 1.00 93.31 339 ARG A C 1
ATOM 2458 O O . ARG A 1 339 ? -10.000 0.254 -11.562 1.00 93.31 339 ARG A O 1
ATOM 2465 N N . GLU A 1 340 ? -10.947 0.653 -9.564 1.00 92.75 340 GLU A N 1
ATOM 2466 C CA . GLU A 1 340 ? -10.542 2.055 -9.450 1.00 92.75 340 GLU A CA 1
ATOM 2467 C C . GLU A 1 340 ? -9.019 2.230 -9.526 1.00 92.75 340 GLU A C 1
ATOM 2469 O O . GLU A 1 340 ? -8.538 3.105 -10.242 1.00 92.75 340 GLU A O 1
ATOM 2474 N N . ALA A 1 341 ? -8.247 1.372 -8.849 1.00 92.88 341 ALA A N 1
ATOM 2475 C CA . ALA A 1 341 ? -6.789 1.422 -8.925 1.00 92.88 341 ALA A CA 1
ATOM 2476 C C . ALA A 1 341 ? -6.270 1.055 -10.324 1.00 92.88 341 ALA A C 1
ATOM 2478 O O . ALA A 1 341 ? -5.346 1.692 -10.827 1.00 92.88 341 ALA A O 1
ATOM 2479 N N . LEU A 1 342 ? -6.873 0.054 -10.973 1.00 96.06 342 LEU A N 1
ATOM 2480 C CA . LEU A 1 342 ? -6.510 -0.314 -12.341 1.00 96.06 342 LEU A CA 1
ATOM 2481 C C . LEU A 1 342 ? -6.865 0.787 -13.355 1.00 96.06 342 LEU A C 1
ATOM 2483 O O . LEU A 1 342 ? -6.067 1.041 -14.259 1.00 96.06 342 LEU A O 1
ATOM 2487 N N . ASP A 1 343 ? -8.009 1.454 -13.185 1.00 95.69 343 ASP A N 1
ATOM 2488 C CA . ASP A 1 343 ? -8.423 2.592 -14.011 1.00 95.69 343 ASP A CA 1
ATOM 2489 C C . ASP A 1 343 ? -7.419 3.750 -13.849 1.00 95.69 343 ASP A C 1
ATOM 2491 O O . ASP A 1 343 ? -6.936 4.286 -14.843 1.00 95.69 343 ASP A O 1
ATOM 2495 N N . ALA A 1 344 ? -7.005 4.067 -12.615 1.00 94.88 344 ALA A N 1
ATOM 2496 C CA . ALA A 1 344 ? -6.003 5.104 -12.348 1.00 94.88 344 ALA A CA 1
ATOM 2497 C C . ALA A 1 344 ? -4.646 4.812 -13.017 1.00 94.88 344 ALA A C 1
ATOM 2499 O O . ALA A 1 344 ? -4.013 5.714 -13.572 1.00 94.88 344 ALA A O 1
ATOM 2500 N N . VAL A 1 345 ? -4.205 3.548 -13.016 1.00 96.19 345 VAL A N 1
ATOM 2501 C CA . VAL A 1 345 ? -3.000 3.120 -13.748 1.00 96.19 345 VAL A CA 1
ATOM 2502 C C . VAL A 1 345 ? -3.187 3.315 -15.256 1.00 96.19 345 VAL A C 1
ATOM 2504 O O . VAL A 1 345 ? -2.332 3.924 -15.898 1.00 96.19 345 VAL A O 1
ATOM 2507 N N . ALA A 1 346 ? -4.309 2.855 -15.818 1.00 96.00 346 ALA A N 1
ATOM 2508 C CA . ALA A 1 346 ? -4.600 2.943 -17.253 1.00 96.00 346 ALA A CA 1
ATOM 2509 C C . ALA A 1 346 ? -4.777 4.385 -17.762 1.00 96.00 346 ALA A C 1
ATOM 2511 O O . ALA A 1 346 ? -4.537 4.667 -18.935 1.00 96.00 346 ALA A O 1
ATOM 2512 N N . GLU A 1 347 ? -5.217 5.302 -16.901 1.00 96.62 347 GLU A N 1
ATOM 2513 C CA . GLU A 1 347 ? -5.307 6.731 -17.211 1.00 96.62 347 GLU A CA 1
ATOM 2514 C C . GLU A 1 347 ? -3.939 7.428 -17.175 1.00 96.62 347 GLU A C 1
ATOM 2516 O O . GLU A 1 347 ? -3.764 8.471 -17.810 1.00 96.62 347 GLU A O 1
ATOM 2521 N N . THR A 1 348 ? -2.968 6.857 -16.455 1.00 96.50 348 THR A N 1
ATOM 2522 C CA . THR A 1 348 ? -1.642 7.456 -16.245 1.00 96.50 348 THR A CA 1
ATOM 2523 C C . THR A 1 348 ? -0.642 7.043 -17.320 1.00 96.50 348 THR A C 1
ATOM 2525 O O . THR A 1 348 ? 0.155 7.867 -17.772 1.00 96.50 348 THR A O 1
ATOM 2528 N N . VAL A 1 349 ? -0.675 5.781 -17.748 1.00 96.44 349 VAL A N 1
ATOM 2529 C CA . VAL A 1 349 ? 0.281 5.221 -18.713 1.00 96.44 349 VAL A CA 1
ATOM 2530 C C . VAL A 1 349 ? -0.407 4.307 -19.718 1.00 96.44 349 VAL A C 1
ATOM 2532 O O . VAL A 1 349 ? -1.524 3.844 -19.500 1.00 96.44 349 VAL A O 1
ATOM 2535 N N . ASP A 1 350 ? 0.278 4.023 -20.827 1.00 95.94 350 ASP A N 1
ATOM 2536 C CA . ASP A 1 350 ? -0.177 3.002 -21.768 1.00 95.94 350 ASP A CA 1
ATOM 2537 C C . ASP A 1 350 ? -0.239 1.636 -21.065 1.00 95.94 350 ASP A C 1
ATOM 2539 O O . ASP A 1 350 ? 0.748 1.177 -20.484 1.00 95.94 350 ASP A O 1
ATOM 2543 N N . ALA A 1 351 ? -1.406 0.992 -21.112 1.00 94.12 351 ALA A N 1
ATOM 2544 C CA . ALA A 1 351 ? -1.647 -0.277 -20.439 1.00 94.12 351 ALA A CA 1
ATOM 2545 C C . ALA A 1 351 ? -0.744 -1.406 -20.963 1.00 94.12 351 ALA A C 1
ATOM 2547 O O . ALA A 1 351 ? -0.429 -2.314 -20.201 1.00 94.12 351 ALA A O 1
ATOM 2548 N N . ASP A 1 352 ? -0.268 -1.328 -22.211 1.00 93.25 352 ASP A N 1
ATOM 2549 C CA . ASP A 1 352 ? 0.661 -2.318 -22.774 1.00 93.25 352 ASP A CA 1
ATOM 2550 C C . ASP A 1 352 ? 2.079 -2.219 -22.166 1.00 93.25 352 ASP A C 1
ATOM 2552 O O . ASP A 1 352 ? 2.900 -3.126 -22.339 1.00 93.25 352 ASP A O 1
ATOM 2556 N N . LEU A 1 353 ? 2.378 -1.130 -21.444 1.00 94.19 353 LEU A N 1
ATOM 2557 C CA . LEU A 1 353 ? 3.642 -0.908 -20.733 1.00 94.19 353 LEU A CA 1
ATOM 2558 C C . LEU A 1 353 ? 3.593 -1.349 -19.267 1.00 94.19 353 LEU A C 1
ATOM 2560 O O . LEU A 1 353 ? 4.601 -1.207 -18.575 1.00 94.19 353 LEU A O 1
ATOM 2564 N N . VAL A 1 354 ? 2.460 -1.865 -18.779 1.00 95.69 354 VAL A N 1
ATOM 2565 C CA . VAL A 1 354 ? 2.276 -2.230 -17.370 1.00 95.69 354 VAL A CA 1
ATOM 2566 C C . VAL A 1 354 ? 1.603 -3.583 -17.228 1.00 95.69 354 VAL A C 1
ATOM 2568 O O . VAL A 1 354 ? 0.632 -3.902 -17.909 1.00 95.69 354 VAL A O 1
ATOM 2571 N N . CYS A 1 355 ? 2.051 -4.351 -16.245 1.00 95.69 355 CYS A N 1
ATOM 2572 C CA . CYS A 1 355 ? 1.274 -5.454 -15.708 1.00 95.69 355 CYS A CA 1
ATOM 2573 C C . CYS A 1 355 ? 1.203 -5.362 -14.181 1.00 95.69 355 CYS A C 1
ATOM 2575 O O . CYS A 1 355 ? 2.063 -4.766 -13.531 1.00 95.69 355 CYS A O 1
ATOM 2577 N N . VAL A 1 356 ? 0.165 -5.959 -13.599 1.00 95.50 356 VAL A N 1
ATOM 2578 C CA . VAL A 1 356 ? -0.031 -5.991 -12.145 1.00 95.50 356 VAL A CA 1
ATOM 2579 C C . VAL A 1 356 ? 0.260 -7.382 -11.604 1.00 95.50 356 VAL A C 1
ATOM 2581 O O . VAL A 1 356 ? -0.271 -8.377 -12.097 1.00 95.50 356 VAL A O 1
ATOM 2584 N N . GLU A 1 357 ? 1.077 -7.441 -10.563 1.00 93.06 357 GLU A N 1
ATOM 2585 C CA . GLU A 1 357 ?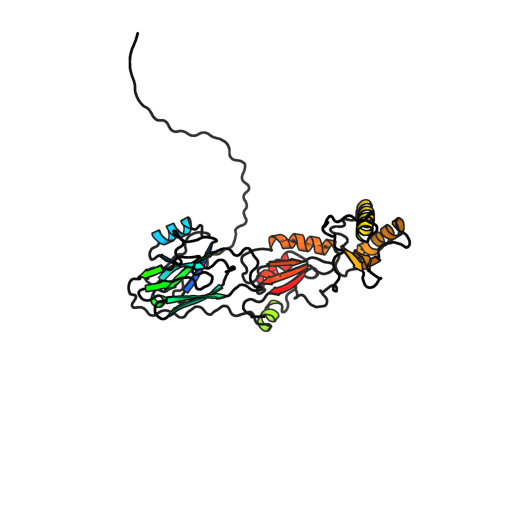 1.330 -8.611 -9.736 1.00 93.06 357 GLU A CA 1
ATOM 2586 C C . GLU A 1 357 ? 0.486 -8.503 -8.456 1.00 93.06 357 GLU A C 1
ATOM 2588 O O . GLU A 1 357 ? 0.781 -7.690 -7.576 1.00 93.06 357 GLU A O 1
ATOM 2593 N N . PRO A 1 358 ? -0.623 -9.257 -8.358 1.00 89.25 358 PRO A N 1
ATOM 2594 C CA . PRO A 1 358 ? -1.539 -9.137 -7.233 1.00 89.25 358 PRO A CA 1
ATOM 2595 C C . PRO A 1 358 ? -0.923 -9.695 -5.954 1.00 89.25 358 PRO A C 1
ATOM 2597 O O . PRO A 1 358 ? -0.443 -10.828 -5.934 1.00 89.25 358 PRO A O 1
ATOM 2600 N N . ILE A 1 359 ? -1.034 -8.939 -4.868 1.00 84.56 359 ILE A N 1
ATOM 2601 C CA . ILE A 1 359 ? -0.651 -9.358 -3.523 1.00 84.56 359 ILE A CA 1
ATOM 2602 C C . ILE A 1 359 ? -1.943 -9.491 -2.713 1.00 84.56 359 ILE A C 1
ATOM 2604 O O . ILE A 1 359 ? -2.549 -8.496 -2.320 1.00 84.56 359 ILE A O 1
ATOM 2608 N N . LEU A 1 360 ? -2.415 -10.723 -2.532 1.00 77.62 360 LEU A N 1
ATOM 2609 C CA . LEU A 1 360 ? -3.727 -10.984 -1.931 1.00 77.62 360 LEU A CA 1
ATOM 2610 C C . LEU A 1 360 ? -3.648 -10.924 -0.404 1.00 77.62 360 LEU A C 1
ATOM 2612 O O . LEU A 1 360 ? -2.860 -11.665 0.194 1.00 77.62 360 LEU A O 1
ATOM 2616 N N . SER A 1 361 ? -4.466 -10.081 0.233 1.00 65.19 361 SER A N 1
ATOM 2617 C CA . SER A 1 361 ? -4.603 -10.097 1.693 1.00 65.19 361 SER A CA 1
ATOM 2618 C C . SER A 1 361 ? -5.259 -11.404 2.150 1.00 65.19 361 SER A C 1
ATOM 2620 O O . SER A 1 361 ? -6.113 -11.979 1.474 1.00 65.19 361 SER A O 1
ATOM 2622 N N . GLY A 1 362 ? -4.832 -11.924 3.302 1.00 51.84 362 GLY A N 1
ATOM 2623 C CA . GLY A 1 362 ? -5.549 -12.996 3.998 1.00 51.84 362 GLY A CA 1
ATOM 2624 C C . GLY A 1 362 ? -5.417 -14.425 3.451 1.00 51.84 362 GLY A C 1
ATOM 2625 O O . GLY A 1 362 ? -6.063 -15.320 3.997 1.00 51.84 362 GLY A O 1
ATOM 2626 N N . VAL A 1 363 ? -4.587 -14.700 2.438 1.00 40.19 363 VAL A N 1
ATOM 2627 C CA . VAL A 1 363 ? -4.219 -16.089 2.100 1.00 40.19 363 VAL A CA 1
ATOM 2628 C C . VAL A 1 363 ? -2.896 -16.423 2.795 1.00 40.19 363 VAL A C 1
ATOM 2630 O O . VAL A 1 363 ? -1.862 -15.910 2.368 1.00 40.19 363 VAL A O 1
ATOM 2633 N N . PRO A 1 364 ? -2.873 -17.257 3.855 1.00 38.66 364 PRO A N 1
ATOM 2634 C CA . PRO A 1 364 ? -1.610 -17.810 4.329 1.00 38.66 364 PRO A CA 1
ATOM 2635 C C . PRO A 1 364 ? -0.969 -18.596 3.177 1.00 38.66 364 PRO A C 1
ATOM 2637 O O . PRO A 1 364 ? -1.609 -19.487 2.610 1.00 38.66 364 PRO A O 1
ATOM 2640 N N . GLY A 1 365 ? 0.250 -18.198 2.803 1.00 35.91 365 GLY A N 1
ATOM 2641 C CA . GLY A 1 365 ? 1.054 -18.847 1.762 1.00 35.91 365 GLY A CA 1
ATOM 2642 C C . GLY A 1 365 ? 1.442 -20.281 2.090 1.00 35.91 365 GLY A C 1
ATOM 2643 O O . GLY A 1 365 ? 1.558 -20.611 3.295 1.00 35.91 365 GLY A O 1
#

Secondary structure (DSSP, 8-state):
------------------PPPP----------------TTSSEEEEEEES---GGGBSEEEE-SHHHHHHHHHHHT-SSSPPP--TTTEEEEEEEE-TT--S-EEEEEEEETTEEEEEEEPPTT---SPP--EEEEEEEEHHHHTTEEEE-PPTTSTTTSB-EEEE-----SPPPPPPPPPPPPPHHHHHHHHTT-SSEE--TTT------B-----------SS--SHHHHHHHHHHHHHHTT--TTTTEEEEEEGGGTSEEEEEE-TTTHHHHHHHHHHHHGGGPPEEEE-SS-HHHHHHHHHHHGGGB-SSS-TT-EEEEE-SSSSEEEEEES--HHHHHHHHHHS-GGGEEEEEE-TT---

Foldseek 3Di:
DDDDDDDDDDDDDDDDDDDDDDDPPPPDPDPPPDQPDDLQAQKDWDWKDLDADVVQAQKDKALDDVVQQVVCVVRVTPDGDHDDPSLFKIKMKGKDDQQADVWDWQDWAADPQATDTDTFHWFPGDDDDRTIMIIIMIGTQQRQAQWGKYADDPPCRVRGPIDTDGHDGDPDHRHYHPHGDDWQDPVNVCVLPPPFLAAADDPVQDPPPFDQPPCDDDPPDDDPDPPDQNVVVVVLVVLCVVVVHDQQAAWGWTQDVVVVRFIEIEGAPVCQVVSQVSQCVVPPVNGHHYDYAPDGRNQQVVLQVQCVVQADDRLDALHFPDWDTDSGAIETEGENHHNVSSVVSVVRHPSRRYHYHYRIGPDDD

Radius of gyration: 29.88 Å; chains: 1; bounding box: 73×84×78 Å